Protein AF-A0A927NLC0-F1 (afdb_monomer_lite)

Sequence (283 aa):
MKNCPNCNGEVKDTAKFCKHCGTKIEQKQICSQCGATLDCDSDFCEECGTSLKQNANNFFDTGKKVNSSTLNDDPWANVDDDPWLAVDNQVKALEKSKENKYQSGMECDLNEQYRQAFDYFKQSAELGHAEAQFILATYYRDGKGCSMPDREKACEWFFKSAENGSLAGMVYAGEICQYTYKNPQKAKEWYQKASTQNYADGTVHLAQLVFNQNKEDYAYAVDMVQEACRTHNKIAKQGLISLCNDVVHYLNSKMQKTQGNLSKQQIMQEIKKYESLAKMYSY

Radius of gyration: 27.97 Å; chains: 1; bounding box: 73×44×76 Å

Structure (mmCIF, N/CA/C/O backbone):
data_AF-A0A927NLC0-F1
#
_entry.id   AF-A0A927NLC0-F1
#
loop_
_atom_site.group_PDB
_atom_site.id
_atom_site.type_symbol
_atom_site.label_atom_id
_atom_site.label_alt_id
_atom_site.label_comp_id
_atom_site.label_asym_id
_atom_site.label_entity_id
_atom_site.label_seq_id
_atom_site.pdbx_PDB_ins_code
_atom_site.Cartn_x
_atom_site.Cartn_y
_atom_site.Cartn_z
_atom_site.occupancy
_atom_site.B_iso_or_equiv
_atom_site.auth_seq_id
_atom_site.auth_comp_id
_atom_site.auth_asym_id
_atom_site.auth_atom_id
_atom_site.pdbx_PDB_model_num
ATOM 1 N N . MET A 1 1 ? 50.930 -28.916 -33.284 1.00 47.91 1 MET A N 1
ATOM 2 C CA . MET A 1 1 ? 50.689 -27.557 -33.812 1.00 47.91 1 MET A CA 1
ATOM 3 C C . MET A 1 1 ? 49.265 -27.523 -34.334 1.00 47.91 1 MET A C 1
ATOM 5 O O . MET A 1 1 ? 48.947 -28.324 -35.204 1.00 47.91 1 MET A O 1
ATOM 9 N N . LYS A 1 2 ? 48.382 -26.726 -33.720 1.00 55.94 2 LYS A N 1
ATOM 10 C CA . LYS A 1 2 ? 47.010 -26.541 -34.216 1.00 55.94 2 LYS A CA 1
ATOM 11 C C . LYS A 1 2 ? 47.057 -25.462 -35.303 1.00 55.94 2 LYS A C 1
ATOM 13 O O . LYS A 1 2 ? 47.549 -24.370 -35.034 1.00 55.94 2 LYS A O 1
ATOM 18 N N . ASN A 1 3 ? 46.585 -25.776 -36.505 1.00 55.81 3 ASN A N 1
ATOM 19 C CA . ASN A 1 3 ? 46.473 -24.807 -37.597 1.00 55.81 3 ASN A CA 1
ATOM 20 C C . ASN A 1 3 ? 45.088 -24.158 -37.554 1.00 55.81 3 ASN A C 1
ATOM 22 O O . ASN A 1 3 ? 44.100 -24.822 -37.240 1.00 55.81 3 ASN A O 1
ATOM 26 N N . CYS A 1 4 ? 45.011 -22.861 -37.855 1.00 50.19 4 CYS A N 1
ATOM 27 C CA . CYS A 1 4 ? 43.739 -22.145 -37.899 1.00 50.19 4 CYS A CA 1
ATOM 28 C C . CYS A 1 4 ? 42.835 -22.723 -39.007 1.00 50.19 4 CYS A C 1
ATOM 30 O O . CYS A 1 4 ? 43.246 -22.705 -40.164 1.00 50.19 4 CYS A O 1
ATOM 32 N N . PRO A 1 5 ? 41.595 -23.158 -38.724 1.00 51.91 5 PRO A N 1
ATOM 33 C CA . PRO A 1 5 ? 40.721 -23.757 -39.739 1.00 51.91 5 PRO A CA 1
ATOM 34 C C . PRO A 1 5 ? 40.299 -22.779 -40.850 1.00 51.91 5 PRO A C 1
ATOM 36 O O . PRO A 1 5 ? 39.885 -23.218 -41.917 1.00 51.91 5 PRO A O 1
ATOM 39 N N . ASN A 1 6 ? 40.437 -21.465 -40.629 1.00 52.94 6 ASN A N 1
ATOM 40 C CA . ASN A 1 6 ? 40.063 -20.430 -41.599 1.00 52.94 6 ASN A CA 1
ATOM 41 C C . ASN A 1 6 ? 41.192 -20.021 -42.561 1.00 52.94 6 ASN A C 1
ATOM 43 O O . ASN A 1 6 ? 40.912 -19.493 -43.632 1.00 52.94 6 ASN A O 1
ATOM 47 N N . CYS A 1 7 ? 42.463 -20.210 -42.196 1.00 58.09 7 CYS A N 1
ATOM 48 C CA . CYS A 1 7 ? 43.592 -19.762 -43.029 1.00 58.09 7 CYS A CA 1
ATOM 49 C C . CYS A 1 7 ? 44.821 -20.683 -42.996 1.00 58.09 7 CYS A C 1
ATOM 51 O O . CYS A 1 7 ? 45.834 -20.368 -43.611 1.00 58.09 7 CYS A O 1
ATOM 53 N N . ASN A 1 8 ? 44.753 -21.803 -42.270 1.00 61.91 8 ASN A N 1
ATOM 54 C CA . ASN A 1 8 ? 45.844 -22.745 -42.000 1.00 61.91 8 ASN A CA 1
ATOM 55 C C . ASN A 1 8 ? 47.117 -22.149 -41.364 1.00 61.91 8 ASN A C 1
ATOM 57 O O . ASN A 1 8 ? 48.124 -22.847 -41.264 1.00 61.91 8 ASN A O 1
ATOM 61 N N . GLY A 1 9 ? 47.078 -20.904 -40.880 1.00 59.78 9 GLY A N 1
ATOM 62 C CA . GLY A 1 9 ? 48.206 -20.254 -40.207 1.00 59.78 9 GLY A CA 1
ATOM 63 C C . GLY A 1 9 ? 48.488 -20.781 -38.794 1.00 59.78 9 GLY A C 1
ATOM 64 O O . GLY A 1 9 ? 47.598 -21.325 -38.130 1.00 59.78 9 GLY A O 1
ATOM 65 N N . GLU A 1 10 ? 49.720 -20.567 -38.316 1.00 55.16 10 GLU A N 1
ATOM 66 C CA . GLU A 1 10 ? 50.165 -20.956 -36.970 1.00 55.16 10 GLU A CA 1
ATOM 67 C C . GLU A 1 10 ? 49.437 -20.178 -35.860 1.00 55.16 10 GLU A C 1
ATOM 69 O O . GLU A 1 10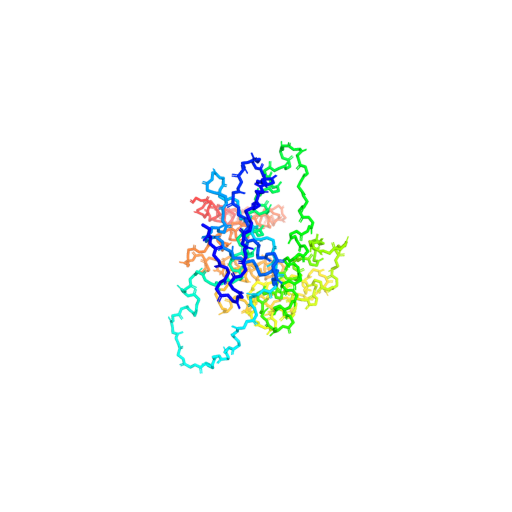 ? 49.288 -18.946 -35.904 1.00 55.16 10 GLU A O 1
ATOM 74 N N . VAL A 1 11 ? 49.026 -20.925 -34.835 1.00 58.88 11 VAL A N 1
ATOM 75 C CA . VAL A 1 11 ? 48.288 -20.449 -33.662 1.00 58.88 11 VAL A CA 1
ATOM 76 C C . VAL A 1 11 ? 49.210 -20.434 -32.438 1.00 58.88 11 VAL A C 1
ATOM 78 O O . VAL A 1 11 ? 49.891 -21.423 -32.170 1.00 58.88 11 VAL A O 1
ATOM 81 N N . LYS A 1 12 ? 49.230 -19.319 -31.692 1.00 56.91 12 LYS A N 1
ATOM 82 C CA . LYS A 1 12 ? 50.031 -19.157 -30.462 1.00 56.91 12 LYS A CA 1
ATOM 83 C C . LYS A 1 12 ? 49.147 -19.118 -29.217 1.00 56.91 12 LYS A C 1
ATOM 85 O O . LYS A 1 12 ? 48.102 -18.467 -29.234 1.00 56.91 12 LYS A O 1
ATOM 90 N N . ASP A 1 13 ? 49.607 -19.760 -28.144 1.00 58.84 13 ASP A N 1
ATOM 91 C CA . ASP A 1 13 ? 48.929 -19.773 -26.846 1.00 58.84 13 ASP A CA 1
ATOM 92 C C . ASP A 1 13 ? 49.261 -18.510 -26.037 1.00 58.84 13 ASP A C 1
ATOM 94 O O . ASP A 1 13 ? 50.420 -18.100 -25.936 1.00 58.84 13 ASP A O 1
ATOM 98 N N . THR A 1 14 ? 48.242 -17.897 -25.433 1.00 54.31 14 THR A N 1
ATOM 99 C CA . THR A 1 14 ? 48.406 -16.782 -24.490 1.00 54.31 14 THR A CA 1
ATOM 100 C C . THR A 1 14 ? 47.751 -17.116 -23.150 1.00 54.31 14 THR A C 1
ATOM 102 O O . THR A 1 14 ? 46.645 -17.653 -23.103 1.00 54.31 14 THR A O 1
ATOM 105 N N . ALA A 1 15 ? 48.444 -16.819 -22.048 1.00 56.06 15 ALA A N 1
ATOM 106 C CA . ALA A 1 15 ? 47.931 -17.020 -20.694 1.00 56.06 15 ALA A CA 1
ATOM 107 C C . ALA A 1 15 ? 47.319 -15.723 -20.147 1.00 56.06 15 ALA A C 1
ATOM 109 O O . ALA A 1 15 ? 47.872 -14.635 -20.333 1.00 56.06 15 ALA A O 1
ATOM 110 N N . LYS A 1 16 ? 46.199 -15.845 -19.436 1.00 57.88 16 LYS A N 1
ATOM 111 C CA . LYS A 1 16 ? 45.584 -14.774 -18.643 1.00 57.88 16 LYS A CA 1
ATOM 112 C C . LYS A 1 16 ? 45.490 -15.202 -17.181 1.00 57.88 16 LYS A C 1
ATOM 114 O O . LYS A 1 16 ? 45.689 -16.364 -16.854 1.00 57.88 16 LYS A O 1
ATOM 119 N N . PHE A 1 17 ? 45.185 -14.259 -16.298 1.00 54.84 17 PHE A N 1
ATOM 120 C CA . PHE A 1 17 ? 44.957 -14.524 -14.878 1.00 54.84 17 PHE A CA 1
ATOM 121 C C . PHE A 1 17 ? 43.555 -14.057 -14.480 1.00 54.84 17 PHE A C 1
ATOM 123 O O . PHE A 1 17 ? 43.080 -13.029 -14.974 1.00 54.84 17 PHE A O 1
ATOM 130 N N . CYS A 1 18 ? 42.891 -14.806 -13.597 1.00 48.44 18 CYS A N 1
ATOM 131 C CA . CYS A 1 18 ? 41.609 -14.422 -13.017 1.00 48.44 18 CYS A CA 1
ATOM 132 C C . CYS A 1 18 ? 41.783 -13.134 -12.206 1.00 48.44 18 CYS A C 1
ATOM 134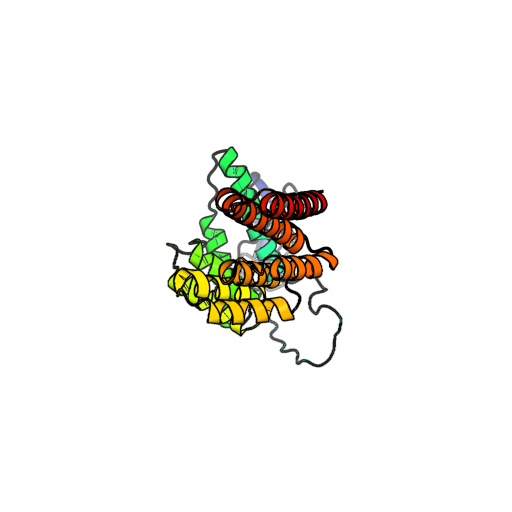 O O . CYS A 1 18 ? 42.580 -13.094 -11.272 1.00 48.44 18 CYS A O 1
ATOM 136 N N . LYS A 1 19 ? 41.016 -12.084 -12.519 1.00 53.34 19 LYS A N 1
ATOM 137 C CA . LYS A 1 19 ? 41.089 -10.806 -11.785 1.00 53.34 19 LYS A CA 1
ATOM 138 C C . LYS A 1 19 ? 40.557 -10.900 -10.349 1.00 53.34 19 LYS A C 1
ATOM 140 O O . LYS A 1 19 ? 40.832 -10.006 -9.559 1.00 53.34 19 LYS A O 1
ATOM 145 N N . HIS A 1 20 ? 39.788 -11.944 -10.033 1.00 42.47 20 HIS A N 1
ATOM 146 C CA . HIS A 1 20 ? 39.197 -12.143 -8.712 1.00 42.47 20 HIS A CA 1
ATOM 147 C C . HIS A 1 20 ? 40.096 -12.967 -7.777 1.00 42.47 20 HIS A C 1
ATOM 149 O O . HIS A 1 20 ? 40.361 -12.530 -6.663 1.00 42.47 20 HIS A O 1
ATOM 155 N N . CYS A 1 21 ? 40.604 -14.120 -8.227 1.00 46.81 21 CYS A N 1
ATOM 156 C CA . CYS A 1 21 ? 41.386 -15.042 -7.386 1.00 46.81 21 CYS A CA 1
ATOM 157 C C . CYS A 1 21 ? 42.858 -15.209 -7.805 1.00 46.81 21 CYS A C 1
ATOM 159 O O . CYS A 1 21 ? 43.617 -15.875 -7.111 1.00 46.81 21 CYS A O 1
ATOM 161 N N . GLY A 1 22 ? 43.289 -14.613 -8.922 1.00 47.41 22 GLY A N 1
ATOM 162 C CA . GLY A 1 22 ? 44.678 -14.674 -9.393 1.00 47.41 22 GLY A CA 1
ATOM 163 C C . GLY A 1 22 ? 45.078 -15.974 -10.098 1.00 47.41 22 GLY A C 1
ATOM 164 O O . GLY A 1 22 ? 46.211 -16.075 -10.564 1.00 47.41 22 GLY A O 1
ATOM 165 N N . THR A 1 23 ? 44.177 -16.950 -10.230 1.00 58.69 23 THR A N 1
ATOM 166 C CA . THR A 1 23 ? 44.446 -18.237 -10.891 1.00 58.69 23 THR A CA 1
ATOM 167 C C . THR A 1 23 ? 44.832 -18.049 -12.357 1.00 58.69 23 THR A C 1
ATOM 169 O O . THR A 1 23 ? 44.206 -17.264 -13.077 1.00 58.69 23 THR A O 1
ATOM 172 N N . LYS A 1 24 ? 45.863 -18.770 -12.818 1.00 56.09 24 LYS A N 1
ATOM 173 C CA . LYS A 1 24 ? 46.284 -18.787 -14.225 1.00 56.09 24 LYS A CA 1
ATOM 174 C C . LYS A 1 24 ? 45.210 -19.487 -15.062 1.00 56.09 24 LYS A C 1
ATOM 176 O O . LYS A 1 24 ? 44.944 -20.665 -14.871 1.00 56.09 24 LYS A O 1
ATOM 181 N N . ILE A 1 25 ? 44.622 -18.755 -15.999 1.00 57.88 25 ILE A N 1
ATOM 182 C CA . ILE A 1 25 ? 43.630 -19.242 -16.956 1.00 57.88 25 ILE A CA 1
ATOM 183 C C . ILE A 1 25 ? 44.314 -19.333 -18.322 1.00 57.88 25 ILE A C 1
ATOM 185 O O . ILE A 1 25 ? 44.767 -18.330 -18.884 1.00 57.88 25 ILE A O 1
ATOM 189 N N . GLU A 1 26 ? 44.417 -20.538 -18.871 1.00 55.72 26 GLU A N 1
ATOM 190 C CA . GLU A 1 26 ? 45.043 -20.763 -20.175 1.00 55.72 26 GLU A CA 1
ATOM 191 C C . GLU A 1 26 ? 44.028 -20.614 -21.299 1.00 55.72 26 GLU A C 1
ATOM 193 O O . GLU A 1 26 ? 43.465 -21.611 -21.723 1.00 55.72 26 GLU A O 1
ATOM 198 N N . GLN A 1 27 ? 43.772 -19.397 -21.787 1.00 58.19 27 GLN A N 1
ATOM 199 C CA . GLN A 1 27 ? 42.805 -19.209 -22.872 1.00 58.19 27 GLN A CA 1
ATOM 200 C C . GLN A 1 27 ? 43.072 -17.942 -23.696 1.00 58.19 27 GLN A C 1
ATOM 202 O O . GLN A 1 27 ? 42.622 -16.845 -23.351 1.00 58.19 27 GLN A O 1
ATOM 207 N N . LYS A 1 28 ? 43.796 -18.110 -24.809 1.00 55.16 28 LYS A N 1
ATOM 208 C CA . LYS A 1 28 ? 43.484 -17.512 -26.120 1.00 55.16 28 LYS A CA 1
ATOM 209 C C . LYS A 1 28 ? 44.476 -18.025 -27.156 1.00 55.16 28 LYS A C 1
ATOM 211 O O . LYS A 1 28 ? 45.665 -17.710 -27.090 1.00 55.16 28 LYS A O 1
ATOM 216 N N . GLN A 1 29 ? 43.960 -18.793 -28.108 1.00 56.16 29 GLN A N 1
ATOM 217 C CA . GLN A 1 29 ? 44.681 -19.242 -29.288 1.00 56.16 29 GLN A CA 1
ATOM 218 C C . GLN A 1 29 ? 44.448 -18.230 -30.413 1.00 56.16 29 GLN A C 1
ATOM 220 O O . GLN A 1 29 ? 43.357 -18.164 -30.977 1.00 56.16 29 GLN A O 1
ATOM 225 N N . ILE A 1 30 ? 45.452 -17.391 -30.692 1.00 54.56 30 ILE A N 1
ATOM 226 C CA . ILE A 1 30 ? 45.364 -16.342 -31.720 1.00 54.56 30 ILE A CA 1
ATOM 227 C C . ILE A 1 30 ? 46.139 -16.796 -32.951 1.00 54.56 30 ILE A C 1
ATOM 229 O O . ILE A 1 30 ? 47.330 -17.114 -32.867 1.00 54.56 30 ILE A O 1
ATOM 233 N N . CYS A 1 31 ? 45.472 -16.811 -34.106 1.00 46.28 31 CYS A N 1
ATOM 234 C CA . CYS A 1 31 ? 46.155 -17.019 -35.374 1.00 46.28 31 CYS A CA 1
ATOM 235 C C . CYS A 1 31 ? 46.963 -15.770 -35.740 1.00 46.28 31 CYS A C 1
ATOM 237 O O . CYS A 1 31 ? 46.407 -14.687 -35.920 1.00 46.28 31 CYS A O 1
ATOM 239 N N . SER A 1 32 ? 48.274 -15.930 -35.905 1.00 54.19 32 SER A N 1
ATOM 240 C CA . SER A 1 32 ? 49.179 -14.818 -36.232 1.00 54.19 32 SER A CA 1
ATOM 241 C C . SER A 1 32 ? 48.954 -14.214 -37.626 1.00 54.19 32 SER A C 1
ATOM 243 O O . SER A 1 32 ? 49.398 -13.101 -37.889 1.00 54.19 32 SER A O 1
ATOM 245 N N . GLN A 1 33 ? 48.255 -14.935 -38.506 1.00 48.00 33 GLN A N 1
ATOM 246 C CA . GLN A 1 33 ? 48.054 -14.561 -39.905 1.00 48.00 33 GLN A CA 1
ATOM 247 C C . GLN A 1 33 ? 46.737 -13.817 -40.161 1.00 48.00 33 GLN A C 1
ATOM 249 O O . GLN A 1 33 ? 46.712 -12.897 -40.971 1.00 48.00 33 GLN A O 1
ATOM 254 N N . CYS A 1 34 ? 45.646 -14.203 -39.492 1.00 46.47 34 CYS A N 1
ATOM 255 C CA . CYS A 1 34 ? 44.322 -13.598 -39.700 1.00 46.47 34 CYS A CA 1
ATOM 256 C C . CYS A 1 34 ? 43.731 -12.941 -38.445 1.00 46.47 34 CYS A C 1
ATOM 258 O O . CYS A 1 34 ? 42.666 -12.338 -38.522 1.00 46.47 34 CYS A O 1
ATOM 260 N N . GLY A 1 35 ? 44.387 -13.068 -37.287 1.00 50.59 35 GLY A N 1
ATOM 261 C CA . GLY A 1 35 ? 43.916 -12.502 -36.022 1.00 50.59 35 GLY A CA 1
ATOM 262 C C . GLY A 1 35 ? 42.718 -13.223 -35.397 1.00 50.59 35 GLY A C 1
ATOM 263 O O . GLY A 1 35 ? 42.236 -12.780 -34.357 1.00 50.59 35 GLY A O 1
ATOM 264 N N . ALA A 1 36 ? 42.241 -14.327 -35.986 1.00 42.44 36 ALA A N 1
ATOM 265 C CA . ALA A 1 36 ? 41.111 -15.083 -35.454 1.00 42.44 36 ALA A CA 1
ATOM 266 C C . ALA A 1 36 ? 41.443 -15.690 -34.080 1.00 42.44 36 ALA A C 1
ATOM 268 O O . ALA A 1 36 ? 42.469 -16.361 -33.917 1.00 42.44 36 ALA A O 1
ATOM 269 N N . THR A 1 37 ? 40.558 -15.456 -33.111 1.00 50.38 37 THR A N 1
ATOM 270 C CA . THR A 1 37 ? 40.559 -16.093 -31.791 1.00 50.38 37 THR A CA 1
ATOM 271 C C . THR A 1 37 ? 39.780 -17.400 -31.846 1.00 50.38 37 THR A C 1
ATOM 273 O O . THR A 1 37 ? 38.612 -17.405 -32.226 1.00 50.38 37 THR A O 1
ATOM 276 N N . LEU A 1 38 ? 40.428 -18.501 -31.468 1.00 48.62 38 LEU A N 1
ATOM 277 C CA . LEU A 1 38 ? 39.774 -19.783 -31.213 1.00 48.62 38 LEU A CA 1
ATOM 278 C C . LEU A 1 38 ? 39.467 -19.839 -29.711 1.00 48.62 38 LEU A C 1
ATOM 280 O O . LEU A 1 38 ? 40.390 -19.935 -28.894 1.00 48.62 38 LEU A O 1
ATOM 284 N N . ASP A 1 39 ? 38.193 -19.667 -29.363 1.00 46.34 39 ASP A N 1
ATOM 285 C CA . ASP A 1 39 ? 37.727 -19.671 -27.976 1.00 46.34 39 ASP A CA 1
ATOM 286 C C . ASP A 1 39 ? 37.755 -21.087 -27.392 1.00 46.34 39 ASP A C 1
ATOM 288 O O . ASP A 1 39 ? 37.782 -22.096 -28.095 1.00 46.34 39 ASP A O 1
ATOM 292 N N . CYS A 1 40 ? 37.838 -21.140 -26.074 1.00 43.75 40 CYS A N 1
ATOM 293 C CA . CYS A 1 40 ? 37.955 -22.347 -25.282 1.00 43.75 40 CYS A CA 1
ATOM 294 C C . CYS A 1 40 ? 36.778 -22.315 -24.309 1.00 43.75 40 CYS A C 1
ATOM 296 O O . CYS A 1 40 ? 36.508 -21.291 -23.689 1.00 43.75 40 CYS A O 1
ATOM 298 N N . ASP A 1 41 ? 36.030 -23.413 -24.275 1.00 44.91 41 ASP A N 1
ATOM 299 C CA . ASP A 1 41 ? 34.597 -23.465 -23.952 1.00 44.91 41 ASP A CA 1
ATOM 300 C C . ASP A 1 41 ? 34.231 -23.275 -22.465 1.00 44.91 41 ASP A C 1
ATOM 302 O O . ASP A 1 41 ? 33.274 -23.871 -21.979 1.00 44.91 41 ASP A O 1
ATOM 306 N N . SER A 1 42 ? 34.969 -22.462 -21.708 1.00 51.19 42 SER A N 1
ATOM 307 C CA . SER A 1 42 ? 34.677 -22.226 -20.292 1.00 51.19 42 SER A CA 1
ATOM 308 C C . SER A 1 42 ? 34.452 -20.745 -20.003 1.00 51.19 42 SER A C 1
ATOM 310 O O . SER A 1 42 ? 35.382 -19.942 -19.934 1.00 51.19 42 SER A O 1
ATOM 312 N N . ASP A 1 43 ? 33.179 -20.400 -19.803 1.00 54.62 43 ASP A N 1
ATOM 313 C CA . ASP A 1 43 ? 32.699 -19.049 -19.486 1.00 54.62 43 ASP A CA 1
ATOM 314 C C . ASP A 1 43 ? 32.962 -18.628 -18.031 1.00 54.62 43 ASP A C 1
ATOM 316 O O . ASP A 1 43 ? 32.662 -17.492 -17.642 1.00 54.62 43 ASP A O 1
ATOM 320 N N . PHE A 1 44 ? 33.554 -19.518 -17.231 1.00 50.25 44 PHE A N 1
ATOM 321 C CA . PHE A 1 44 ? 33.718 -19.375 -15.790 1.00 50.25 44 PHE A CA 1
ATOM 322 C C . PHE A 1 44 ? 35.117 -19.807 -15.340 1.00 50.25 44 PHE A C 1
ATOM 324 O O . PHE A 1 44 ? 35.718 -20.734 -15.871 1.00 50.25 44 PHE A O 1
ATOM 331 N N . CYS A 1 45 ? 35.648 -19.153 -14.309 1.00 45.41 45 CYS A N 1
ATOM 332 C CA . CYS A 1 45 ? 36.821 -19.656 -13.606 1.00 45.41 45 CYS A CA 1
ATOM 333 C C . CYS A 1 45 ? 36.427 -20.895 -12.790 1.00 45.41 45 CYS A C 1
ATOM 335 O O . CYS A 1 45 ? 35.678 -20.767 -11.828 1.00 45.41 45 CYS A O 1
ATOM 337 N N . GLU A 1 46 ? 36.945 -22.074 -13.133 1.00 46.28 46 GLU A N 1
ATOM 338 C CA . GLU A 1 46 ? 36.573 -23.345 -12.484 1.00 46.28 46 GLU A CA 1
ATOM 339 C C . GLU A 1 46 ? 36.877 -23.394 -10.974 1.00 46.28 46 GLU A C 1
ATOM 341 O O . GLU A 1 46 ? 36.203 -24.106 -10.237 1.00 46.28 46 GLU A O 1
ATOM 346 N N . GLU A 1 47 ? 37.835 -22.600 -10.484 1.00 44.03 47 GLU A N 1
ATOM 347 C CA . GLU A 1 47 ? 38.170 -22.545 -9.052 1.00 44.03 47 GLU A CA 1
ATOM 348 C C . GLU A 1 47 ? 37.241 -21.651 -8.218 1.00 44.03 47 GLU A C 1
ATOM 350 O O . GLU A 1 47 ? 37.043 -21.915 -7.035 1.00 44.03 47 GLU A O 1
ATOM 355 N N . CYS A 1 48 ? 36.684 -20.579 -8.791 1.00 41.12 48 CYS A N 1
ATOM 356 C CA . CYS A 1 48 ? 35.894 -19.597 -8.027 1.00 41.12 48 CYS A CA 1
ATOM 357 C C . CYS A 1 48 ? 34.527 -19.262 -8.637 1.00 41.12 48 CYS A C 1
ATOM 359 O O . CYS A 1 48 ? 33.828 -18.389 -8.131 1.00 41.12 48 CYS A O 1
ATOM 361 N N . GLY A 1 49 ? 34.155 -19.900 -9.746 1.00 46.22 49 GLY A N 1
ATOM 362 C CA . GLY A 1 49 ? 32.888 -19.694 -10.450 1.00 46.22 49 GLY A CA 1
ATOM 363 C C . GLY A 1 49 ? 32.709 -18.305 -11.072 1.00 46.22 49 GLY A C 1
ATOM 364 O O . GLY A 1 49 ? 31.613 -17.970 -11.508 1.00 46.22 49 GLY A O 1
ATOM 365 N N . THR A 1 50 ? 33.748 -17.461 -11.108 1.00 45.16 50 THR A N 1
ATOM 366 C CA . THR A 1 50 ? 33.626 -16.082 -11.613 1.00 45.16 50 THR A CA 1
ATOM 367 C C . THR A 1 50 ? 33.562 -16.066 -13.140 1.00 45.16 50 THR A C 1
ATOM 369 O O . THR A 1 50 ? 34.443 -16.627 -13.791 1.00 45.16 50 THR A O 1
ATOM 372 N N . SER A 1 51 ? 32.553 -15.398 -13.711 1.00 53.19 51 SER A N 1
ATOM 373 C CA . SER A 1 51 ? 32.395 -15.281 -15.167 1.00 53.19 51 SER A CA 1
ATOM 374 C C . SER A 1 51 ? 33.536 -14.483 -15.808 1.00 53.19 51 SER A C 1
ATOM 376 O O . SER A 1 51 ? 33.938 -13.427 -15.311 1.00 53.19 51 SER A O 1
ATOM 378 N N . LEU A 1 52 ? 34.063 -14.996 -16.923 1.00 51.38 52 LEU A N 1
ATOM 379 C CA . LEU A 1 52 ? 35.230 -14.445 -17.624 1.00 51.38 52 LEU A CA 1
ATOM 380 C C . LEU A 1 52 ? 34.866 -13.582 -18.846 1.00 51.38 52 LEU A C 1
ATOM 382 O O . LEU A 1 52 ? 35.737 -12.900 -19.398 1.00 51.38 52 LEU A O 1
ATOM 386 N N . LYS A 1 53 ? 33.591 -13.560 -19.259 1.00 50.59 53 LYS A N 1
ATOM 387 C CA . LYS A 1 53 ? 33.107 -12.772 -20.402 1.00 50.59 53 LYS A CA 1
ATOM 388 C C . LYS A 1 53 ? 32.785 -11.332 -19.985 1.00 50.59 53 LYS A C 1
ATOM 390 O O . LYS A 1 53 ? 31.676 -11.008 -19.582 1.00 50.59 53 LYS A O 1
ATOM 395 N N . GLN A 1 54 ? 33.750 -10.428 -20.154 1.00 45.53 54 GLN A N 1
ATOM 396 C CA . GLN A 1 54 ? 33.447 -9.007 -20.356 1.00 45.53 54 GLN A CA 1
ATOM 397 C C . GLN A 1 54 ? 33.120 -8.797 -21.838 1.00 45.53 54 GLN A C 1
ATOM 399 O O . GLN A 1 54 ? 34.043 -8.700 -22.640 1.00 45.53 54 GLN A O 1
ATOM 404 N N . ASN A 1 55 ? 31.831 -8.796 -22.191 1.00 35.44 55 ASN A N 1
ATOM 405 C CA . ASN A 1 55 ? 31.264 -8.075 -23.339 1.00 35.44 55 ASN A CA 1
ATOM 406 C C . ASN A 1 55 ? 29.730 -8.188 -23.307 1.00 35.44 55 ASN A C 1
ATOM 408 O O . ASN A 1 55 ? 29.149 -9.153 -23.800 1.00 35.44 55 ASN A O 1
ATOM 412 N N . ALA A 1 56 ? 29.079 -7.173 -22.739 1.00 33.09 56 ALA A N 1
ATOM 413 C CA . ALA A 1 56 ? 27.700 -6.847 -23.075 1.00 33.09 56 ALA A CA 1
ATOM 414 C C . ALA A 1 56 ? 27.680 -6.461 -24.560 1.00 33.09 56 ALA A C 1
ATOM 416 O O . ALA A 1 56 ? 28.372 -5.509 -24.901 1.00 33.09 56 ALA A O 1
ATOM 417 N N . ASN A 1 57 ? 27.013 -7.238 -25.428 1.00 32.53 57 ASN A N 1
ATOM 418 C CA . ASN A 1 57 ? 26.463 -6.766 -26.718 1.00 32.53 57 ASN A CA 1
ATOM 419 C C . ASN A 1 57 ? 25.741 -7.824 -27.582 1.00 32.53 57 ASN A C 1
ATOM 421 O O . ASN A 1 57 ? 25.156 -7.435 -28.583 1.00 32.53 57 ASN A O 1
ATOM 425 N N . ASN A 1 58 ? 25.677 -9.113 -27.225 1.00 31.19 58 ASN A N 1
ATOM 426 C CA . ASN A 1 58 ? 24.989 -10.117 -28.064 1.00 31.19 58 ASN A CA 1
ATOM 427 C C . ASN A 1 58 ? 23.811 -10.811 -27.354 1.00 31.19 58 ASN A C 1
ATOM 429 O O . ASN A 1 58 ? 23.807 -12.029 -27.226 1.00 31.19 58 ASN A O 1
ATOM 433 N N . PHE A 1 59 ? 22.809 -10.048 -26.903 1.00 30.27 59 PHE A N 1
ATOM 434 C CA . PHE A 1 59 ? 21.533 -10.594 -26.389 1.00 30.27 59 PHE A CA 1
ATOM 435 C C . PHE A 1 59 ? 20.310 -10.151 -27.222 1.00 30.27 59 PHE A C 1
ATOM 437 O O . PHE A 1 59 ? 19.167 -10.365 -26.833 1.00 30.27 59 PHE A O 1
ATOM 444 N N . PHE A 1 60 ? 20.545 -9.510 -28.372 1.00 35.38 60 PHE A N 1
ATOM 445 C CA . PHE A 1 60 ? 19.526 -8.826 -29.171 1.00 35.38 60 PHE A CA 1
ATOM 446 C C . PHE A 1 60 ? 19.269 -9.535 -30.501 1.00 35.38 60 PHE A C 1
ATOM 448 O O . PHE A 1 60 ? 19.620 -9.010 -31.552 1.00 35.38 60 PHE A O 1
ATOM 455 N N . ASP A 1 61 ? 18.652 -10.714 -30.472 1.00 29.30 61 ASP A N 1
ATOM 456 C CA . ASP A 1 61 ? 17.933 -11.198 -31.654 1.00 29.30 61 ASP A CA 1
ATOM 457 C C . ASP A 1 61 ? 16.905 -12.265 -31.263 1.00 29.30 61 ASP A C 1
ATOM 459 O O . ASP A 1 61 ? 17.238 -13.433 -31.101 1.00 29.30 61 ASP A O 1
ATOM 463 N N . THR A 1 62 ? 15.658 -11.857 -31.016 1.00 29.61 62 THR A N 1
ATOM 464 C CA . THR A 1 62 ? 14.433 -12.633 -31.316 1.00 29.61 62 THR A CA 1
ATOM 465 C C . THR A 1 62 ? 13.201 -11.851 -30.865 1.00 29.61 62 THR A C 1
ATOM 467 O O . THR A 1 62 ? 12.518 -12.156 -29.891 1.00 29.61 62 THR A O 1
ATOM 470 N N . GLY A 1 63 ? 12.857 -10.829 -31.646 1.00 35.44 63 GLY A N 1
ATOM 471 C CA . GLY A 1 63 ? 11.500 -10.303 -31.634 1.00 35.44 63 GLY A CA 1
ATOM 472 C C . GLY A 1 63 ? 10.524 -11.358 -32.160 1.00 35.44 63 GLY A C 1
ATOM 473 O O . GLY A 1 63 ? 10.466 -11.608 -33.363 1.00 35.44 63 GLY A O 1
ATOM 474 N N . LYS A 1 64 ? 9.703 -11.942 -31.283 1.00 28.70 64 LYS A N 1
ATOM 475 C CA . LYS A 1 64 ? 8.429 -12.554 -31.680 1.00 28.70 64 LYS A CA 1
ATOM 476 C C . LYS A 1 64 ? 7.300 -11.993 -30.826 1.00 28.70 64 LYS A C 1
ATOM 478 O O . LYS A 1 64 ? 7.190 -12.275 -29.641 1.00 28.70 64 LYS A O 1
ATOM 483 N N . LYS A 1 65 ? 6.438 -11.205 -31.475 1.00 34.53 65 LYS A N 1
ATOM 484 C CA . LYS A 1 65 ? 5.106 -10.858 -30.971 1.00 34.53 65 LYS A CA 1
ATOM 485 C C . LYS A 1 65 ? 4.313 -12.149 -30.772 1.00 34.53 65 LYS A C 1
ATOM 487 O O . LYS A 1 65 ? 4.177 -12.911 -31.730 1.00 34.53 65 LYS A O 1
ATOM 492 N N . VAL A 1 66 ? 3.745 -12.356 -29.588 1.00 27.02 66 VAL A N 1
ATOM 493 C CA . VAL A 1 66 ? 2.743 -13.406 -29.366 1.00 27.02 66 VAL A CA 1
ATOM 494 C C . VAL A 1 66 ? 1.419 -12.733 -29.018 1.00 27.02 66 VAL A C 1
ATOM 496 O O . VAL A 1 66 ? 1.341 -11.950 -28.075 1.00 27.02 66 VAL A O 1
ATOM 499 N N . ASN A 1 67 ? 0.403 -12.978 -29.850 1.00 23.95 67 ASN A N 1
ATOM 500 C CA . ASN A 1 67 ? -0.959 -12.482 -29.667 1.00 23.95 67 ASN A CA 1
ATOM 501 C C . ASN A 1 67 ? -1.726 -13.343 -28.655 1.00 23.95 67 ASN A C 1
ATOM 503 O O . ASN A 1 67 ? -1.571 -14.562 -28.605 1.00 23.95 67 ASN A O 1
ATOM 507 N N . SER A 1 68 ? -2.601 -12.670 -27.913 1.00 44.25 68 SER A N 1
ATOM 508 C CA . SER A 1 68 ? -3.539 -13.190 -26.923 1.00 44.25 68 SER A CA 1
ATOM 509 C C . SER A 1 68 ? -4.570 -14.162 -27.513 1.00 44.25 68 SER A C 1
ATOM 511 O O . SER A 1 68 ? -5.178 -13.876 -28.543 1.00 44.25 68 SER A O 1
ATOM 513 N N . SER A 1 69 ? -4.791 -15.304 -26.847 1.00 26.56 69 SER A N 1
ATOM 514 C CA . SER A 1 69 ? -6.105 -15.994 -26.749 1.00 26.56 69 SER A CA 1
ATOM 515 C C . SER A 1 69 ? -6.073 -17.367 -26.062 1.00 26.56 69 SER A C 1
ATOM 517 O O . SER A 1 69 ? -7.129 -17.954 -25.851 1.00 26.56 69 SER A O 1
ATOM 519 N N . THR A 1 70 ? -4.927 -17.868 -25.609 1.00 25.97 70 THR A N 1
ATOM 520 C CA . THR A 1 70 ? -4.878 -19.060 -24.749 1.00 25.97 70 THR A CA 1
ATOM 521 C C . THR A 1 70 ? -3.810 -18.867 -23.690 1.00 25.97 70 THR A C 1
ATOM 523 O O . THR A 1 70 ? -2.687 -18.552 -24.070 1.00 25.97 70 THR A O 1
ATOM 526 N N . LEU A 1 71 ? -4.165 -19.043 -22.412 1.00 29.73 71 LEU A N 1
ATOM 527 C CA . LEU A 1 71 ? -3.433 -19.807 -21.384 1.00 29.73 71 LEU A CA 1
ATOM 528 C C . LEU A 1 71 ? -3.839 -19.312 -19.983 1.00 29.73 71 LEU A C 1
ATOM 530 O O . LEU A 1 71 ? -3.506 -18.210 -19.565 1.00 29.73 71 LEU A O 1
ATOM 534 N N . ASN A 1 72 ? -4.558 -20.177 -19.264 1.00 31.09 72 ASN A N 1
ATOM 535 C CA . ASN A 1 72 ? -4.696 -20.160 -17.804 1.00 31.09 72 ASN A CA 1
ATOM 536 C C . ASN A 1 72 ? -3.445 -20.768 -17.131 1.00 31.09 72 ASN A C 1
ATOM 538 O O . ASN A 1 72 ? -3.537 -21.318 -16.041 1.00 31.09 72 ASN A O 1
ATOM 542 N N . ASP A 1 73 ? -2.290 -20.659 -17.781 1.00 31.67 73 ASP A N 1
ATOM 543 C CA . ASP A 1 73 ? -0.988 -21.064 -17.277 1.00 31.67 73 ASP A CA 1
ATOM 544 C C . ASP A 1 73 ? -0.072 -19.848 -17.434 1.00 31.67 73 ASP A C 1
ATOM 546 O O . ASP A 1 73 ? -0.071 -19.201 -18.484 1.00 31.67 73 ASP A O 1
ATOM 550 N N . ASP A 1 74 ? 0.640 -19.506 -16.363 1.00 34.38 74 ASP A N 1
ATOM 551 C CA . ASP A 1 74 ? 1.605 -18.410 -16.302 1.00 34.38 74 ASP A CA 1
ATOM 552 C C . ASP A 1 74 ? 2.522 -18.417 -17.550 1.00 34.38 74 ASP A C 1
ATOM 554 O O . ASP A 1 74 ? 3.252 -19.394 -17.756 1.00 34.38 74 ASP A O 1
ATOM 558 N N . PRO A 1 75 ? 2.505 -17.368 -18.401 1.00 32.47 75 PRO A N 1
ATOM 559 C CA . PRO A 1 75 ? 3.322 -17.298 -19.617 1.00 32.47 75 PRO A CA 1
ATOM 560 C C . PRO A 1 75 ? 4.839 -17.369 -19.368 1.00 32.47 75 PRO A C 1
ATOM 562 O O . PRO A 1 75 ? 5.602 -17.458 -20.330 1.00 32.47 75 PRO A O 1
ATOM 565 N N . TRP A 1 76 ? 5.273 -17.325 -18.104 1.00 38.78 76 TRP A N 1
ATOM 566 C CA . TRP A 1 76 ? 6.666 -17.190 -17.675 1.00 38.78 76 TRP A CA 1
ATOM 567 C C . TRP A 1 76 ? 7.224 -18.422 -16.941 1.00 38.78 76 TRP A C 1
ATOM 569 O O . TRP A 1 76 ? 8.282 -18.350 -16.323 1.00 38.78 76 TRP A O 1
ATOM 579 N N . ALA A 1 77 ? 6.564 -19.582 -17.022 1.00 30.25 77 ALA A N 1
ATOM 580 C CA . ALA A 1 77 ? 6.992 -20.802 -16.322 1.00 30.25 77 ALA A CA 1
ATOM 581 C C . ALA A 1 77 ? 8.316 -21.443 -16.821 1.00 30.25 77 ALA A C 1
ATOM 583 O O . ALA A 1 77 ? 8.753 -22.437 -16.243 1.00 30.25 77 ALA A O 1
ATOM 584 N N . ASN A 1 78 ? 8.978 -20.894 -17.850 1.00 32.59 78 ASN A N 1
ATOM 585 C CA . ASN A 1 78 ? 10.334 -21.296 -18.253 1.00 32.59 78 ASN A CA 1
ATOM 586 C C . ASN A 1 78 ? 11.354 -20.248 -17.779 1.00 32.59 78 ASN A C 1
ATOM 588 O O . ASN A 1 78 ? 11.500 -19.186 -18.374 1.00 32.59 78 ASN A O 1
ATOM 592 N N . VAL A 1 79 ? 12.041 -20.580 -16.688 1.00 35.06 79 VAL A N 1
ATOM 593 C CA . VAL A 1 79 ? 12.833 -19.687 -15.821 1.00 35.06 79 VAL A CA 1
ATOM 594 C C . VAL A 1 79 ? 14.297 -19.485 -16.238 1.00 35.06 79 VAL A C 1
ATOM 596 O O . VAL A 1 79 ? 14.999 -18.710 -15.592 1.00 35.06 79 VAL A O 1
ATOM 599 N N . ASP A 1 80 ? 14.770 -20.135 -17.303 1.00 31.23 80 ASP A N 1
ATOM 600 C CA . ASP A 1 80 ? 16.214 -20.209 -17.582 1.00 31.23 80 ASP A CA 1
ATOM 601 C C . ASP A 1 80 ? 16.751 -19.107 -18.521 1.00 31.23 80 ASP A C 1
ATOM 603 O O . ASP A 1 80 ? 17.955 -18.864 -18.527 1.00 31.23 80 ASP A O 1
ATOM 607 N N . ASP A 1 81 ? 15.880 -18.376 -19.232 1.00 40.47 81 ASP A N 1
ATOM 608 C CA . ASP A 1 81 ? 16.269 -17.352 -20.223 1.00 40.47 81 ASP A CA 1
ATOM 609 C C . ASP A 1 81 ? 15.561 -15.992 -20.033 1.00 40.47 81 ASP A C 1
ATOM 611 O O . ASP A 1 81 ? 15.512 -15.192 -20.967 1.00 40.47 81 ASP A O 1
ATOM 615 N N . ASP A 1 82 ? 14.998 -15.694 -18.852 1.00 43.84 82 ASP A N 1
ATOM 616 C CA . ASP A 1 82 ? 14.391 -14.380 -18.583 1.00 43.84 82 ASP A CA 1
ATOM 617 C C . ASP A 1 82 ? 15.446 -13.358 -18.098 1.00 43.84 82 ASP A C 1
ATOM 619 O O . ASP A 1 82 ? 15.861 -13.392 -16.930 1.00 43.84 82 ASP A O 1
ATOM 623 N N . PRO A 1 83 ? 15.882 -12.404 -18.949 1.00 43.16 83 PRO A N 1
ATOM 624 C CA . PRO A 1 83 ? 16.825 -11.368 -18.540 1.00 43.16 83 PRO A CA 1
ATOM 625 C C . PRO A 1 83 ? 16.285 -10.475 -17.409 1.00 43.16 83 PRO A C 1
ATOM 627 O O . PRO A 1 83 ? 17.085 -9.893 -16.672 1.00 43.16 83 PRO A O 1
ATOM 630 N N . TRP A 1 84 ? 14.962 -10.389 -17.210 1.00 47.06 84 TRP A N 1
ATOM 631 C CA . TRP A 1 84 ? 14.363 -9.667 -16.085 1.00 47.06 84 TRP A CA 1
ATOM 632 C C . TRP A 1 84 ? 14.637 -10.365 -14.750 1.00 47.06 84 TRP A C 1
ATOM 634 O O . TRP A 1 84 ? 15.051 -9.699 -13.802 1.00 47.06 84 TRP A O 1
ATOM 644 N N . LEU A 1 85 ? 14.508 -11.694 -14.688 1.00 50.03 85 LEU A N 1
ATOM 645 C CA . LEU A 1 85 ? 14.776 -12.473 -13.479 1.00 50.03 85 LEU A CA 1
ATOM 646 C C . LEU A 1 85 ? 16.257 -12.428 -13.085 1.00 50.03 85 LEU A C 1
ATOM 648 O O . LEU A 1 85 ? 16.580 -12.326 -11.903 1.00 50.03 85 LEU A O 1
ATOM 652 N N . ALA A 1 86 ? 17.169 -12.457 -14.059 1.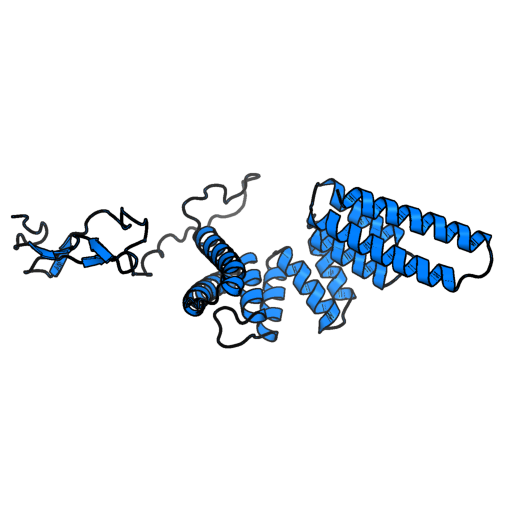00 48.12 86 ALA A N 1
ATOM 653 C CA . ALA A 1 86 ? 18.603 -12.349 -13.796 1.00 48.12 86 ALA A CA 1
ATOM 654 C C . ALA A 1 86 ? 18.977 -10.975 -13.210 1.00 48.12 86 ALA A C 1
ATOM 656 O O . ALA A 1 86 ? 19.669 -10.909 -12.190 1.00 48.12 86 ALA A O 1
ATOM 657 N N . VAL A 1 87 ? 18.478 -9.883 -13.803 1.00 47.38 87 VAL A N 1
ATOM 658 C CA . VAL A 1 87 ? 18.732 -8.515 -13.320 1.00 47.38 87 VAL A CA 1
ATOM 659 C C . VAL A 1 87 ? 18.037 -8.266 -11.984 1.00 47.38 87 VAL A C 1
ATOM 661 O O . VAL A 1 87 ? 18.656 -7.721 -11.077 1.00 47.38 87 VAL A O 1
ATOM 664 N N . ASP A 1 88 ? 16.790 -8.699 -11.811 1.00 53.09 88 ASP A N 1
ATOM 665 C CA . ASP A 1 88 ? 16.040 -8.554 -10.560 1.00 53.09 88 ASP A CA 1
ATOM 666 C C . ASP A 1 88 ? 16.675 -9.361 -9.418 1.00 53.09 88 ASP A C 1
ATOM 668 O O . ASP A 1 88 ? 16.879 -8.834 -8.323 1.00 53.09 88 ASP A O 1
ATOM 672 N N . ASN A 1 89 ? 17.108 -10.599 -9.674 1.00 54.47 89 ASN A N 1
ATOM 673 C CA . ASN A 1 89 ? 17.859 -11.388 -8.697 1.00 54.47 89 ASN A CA 1
ATOM 674 C C . ASN A 1 89 ? 19.199 -10.738 -8.354 1.00 54.47 89 ASN A C 1
ATOM 676 O O . ASN A 1 89 ? 19.600 -10.747 -7.189 1.00 54.47 89 ASN A O 1
ATOM 680 N N . GLN A 1 90 ? 19.878 -10.143 -9.335 1.00 54.72 90 GLN A N 1
ATOM 681 C CA . GLN A 1 90 ? 21.123 -9.425 -9.102 1.00 54.72 90 GLN A CA 1
ATOM 682 C C . GLN A 1 90 ? 20.878 -8.155 -8.280 1.00 54.72 90 GLN A C 1
ATOM 684 O O . GLN A 1 90 ? 21.564 -7.943 -7.288 1.00 54.72 90 GLN A O 1
ATOM 689 N N . VAL A 1 91 ? 19.853 -7.361 -8.591 1.00 56.31 91 VAL A N 1
ATOM 690 C CA . VAL A 1 91 ? 19.458 -6.169 -7.821 1.00 56.31 91 VAL A CA 1
ATOM 691 C C . VAL A 1 91 ? 19.061 -6.545 -6.392 1.00 56.31 91 VAL A C 1
ATOM 693 O O . VAL A 1 91 ? 19.574 -5.949 -5.446 1.00 56.31 91 VAL A O 1
ATOM 696 N N . LYS A 1 92 ? 18.244 -7.585 -6.200 1.00 62.69 92 LYS A N 1
ATOM 697 C CA . LYS A 1 92 ? 17.868 -8.102 -4.872 1.00 62.69 92 LYS A CA 1
ATOM 698 C C . LYS A 1 92 ? 19.075 -8.618 -4.091 1.00 62.69 92 LYS A C 1
ATOM 700 O O . LYS A 1 92 ? 19.212 -8.346 -2.896 1.00 62.69 92 LYS A O 1
ATOM 705 N N . ALA A 1 93 ? 19.984 -9.336 -4.750 1.00 60.09 93 ALA A N 1
ATOM 706 C CA . ALA A 1 93 ? 21.235 -9.779 -4.143 1.00 60.09 93 ALA A CA 1
ATOM 707 C C . ALA A 1 93 ? 22.122 -8.588 -3.751 1.00 60.09 93 ALA A C 1
ATOM 709 O O . ALA A 1 93 ? 22.756 -8.618 -2.695 1.00 60.09 93 ALA A O 1
ATOM 710 N N . LEU A 1 94 ? 22.132 -7.517 -4.547 1.00 57.25 94 LEU A N 1
ATOM 711 C CA . LEU A 1 94 ? 22.878 -6.294 -4.266 1.00 57.25 94 LEU A CA 1
ATOM 712 C C . LEU A 1 94 ? 22.287 -5.511 -3.097 1.00 57.25 94 LEU A C 1
ATOM 714 O O . LEU A 1 94 ? 23.048 -5.058 -2.241 1.00 57.25 94 LEU A O 1
ATOM 718 N N . GLU A 1 95 ? 20.964 -5.411 -3.001 1.00 61.09 95 GLU A N 1
ATOM 719 C CA . GLU A 1 95 ? 20.265 -4.813 -1.860 1.00 61.09 95 GLU A CA 1
ATOM 720 C C . GLU A 1 95 ? 20.559 -5.579 -0.565 1.00 61.09 95 GLU A C 1
ATOM 722 O O . GLU A 1 95 ? 20.981 -4.981 0.427 1.00 61.09 95 GLU A O 1
ATOM 727 N N . LYS A 1 96 ? 20.491 -6.913 -0.609 1.00 64.38 96 LYS A N 1
ATOM 728 C CA . LYS A 1 96 ? 20.889 -7.779 0.510 1.00 64.38 96 LYS A CA 1
ATOM 729 C C . LYS A 1 96 ? 22.379 -7.643 0.852 1.00 64.38 96 LYS A C 1
ATOM 731 O O . LYS A 1 96 ? 22.770 -7.674 2.018 1.00 64.38 96 LYS A O 1
ATOM 736 N N . SER A 1 97 ? 23.238 -7.455 -0.153 1.00 57.09 97 SER A N 1
ATOM 737 C CA . SER A 1 97 ? 24.671 -7.216 0.060 1.00 57.09 97 SER A CA 1
ATOM 738 C C . SER A 1 97 ? 24.949 -5.848 0.694 1.00 57.09 97 SER A C 1
ATOM 740 O O . SER A 1 97 ? 25.893 -5.726 1.473 1.00 57.09 97 SER A O 1
ATOM 742 N N . LYS A 1 98 ? 24.120 -4.834 0.412 1.00 56.53 98 LYS A N 1
ATOM 743 C CA . LYS A 1 98 ? 24.203 -3.489 0.995 1.00 56.53 98 LYS A CA 1
ATOM 744 C C . LYS A 1 98 ? 23.870 -3.514 2.487 1.00 56.53 98 LYS A C 1
ATOM 746 O O . LYS A 1 98 ? 24.607 -2.911 3.264 1.00 56.53 98 LYS A O 1
ATOM 751 N N . GLU A 1 99 ? 22.829 -4.247 2.888 1.00 57.12 99 GLU A N 1
ATOM 752 C CA . GLU A 1 99 ? 22.489 -4.462 4.306 1.00 57.12 99 GLU A CA 1
ATOM 753 C C . GLU A 1 99 ? 23.640 -5.127 5.075 1.00 57.12 99 GLU A C 1
ATOM 755 O O . GLU A 1 99 ? 24.001 -4.679 6.163 1.00 57.12 99 GLU A O 1
ATOM 760 N N . ASN A 1 100 ? 24.293 -6.124 4.470 1.00 53.69 100 ASN A N 1
ATOM 761 C CA . ASN A 1 100 ? 25.432 -6.815 5.080 1.00 53.69 100 ASN A CA 1
ATOM 762 C C . ASN A 1 100 ? 26.728 -5.977 5.095 1.00 53.69 100 ASN A C 1
ATOM 764 O O . ASN A 1 100 ? 27.524 -6.104 6.021 1.00 53.69 100 ASN A O 1
ATOM 768 N N . LYS A 1 101 ? 26.961 -5.108 4.102 1.00 52.31 101 LYS A N 1
ATOM 769 C CA . LYS A 1 101 ? 28.189 -4.289 3.998 1.00 52.31 101 LYS A CA 1
ATOM 770 C C . LYS A 1 101 ? 28.166 -3.017 4.836 1.00 52.31 101 LYS A C 1
ATOM 772 O O . LYS A 1 101 ? 29.226 -2.580 5.282 1.00 52.31 101 LYS A O 1
ATOM 777 N N . TYR A 1 102 ? 26.987 -2.462 5.127 1.00 47.09 102 TYR A N 1
ATOM 778 C CA . TYR A 1 102 ? 26.847 -1.370 6.103 1.00 47.09 102 TYR A CA 1
ATOM 779 C C . TYR A 1 102 ? 27.347 -1.786 7.501 1.00 47.09 102 TYR A C 1
ATOM 781 O O . TYR A 1 102 ? 27.762 -0.944 8.290 1.00 47.09 102 TYR A O 1
ATOM 789 N N . GLN A 1 103 ? 27.365 -3.094 7.783 1.00 48.25 103 GLN A N 1
ATOM 790 C CA . GLN A 1 103 ? 27.926 -3.682 9.001 1.00 48.25 103 GLN A CA 1
ATOM 791 C C . GLN A 1 103 ? 29.450 -3.922 8.928 1.00 48.25 103 GLN A C 1
ATOM 793 O O . GLN A 1 103 ? 30.077 -4.092 9.969 1.00 48.25 103 GLN A O 1
ATOM 798 N N . SER A 1 104 ? 30.062 -3.939 7.733 1.00 44.25 104 SER A N 1
ATOM 799 C CA . SER A 1 104 ? 31.455 -4.380 7.522 1.00 44.25 104 SER A CA 1
ATOM 800 C C . SER A 1 104 ? 32.397 -3.347 6.879 1.00 44.25 104 SER A C 1
ATOM 802 O O . SER A 1 104 ? 33.575 -3.644 6.701 1.00 44.25 104 SER A O 1
ATOM 804 N N . GLY A 1 105 ? 31.918 -2.151 6.512 1.00 48.22 105 GLY A N 1
ATOM 805 C CA . GLY A 1 105 ? 32.765 -1.003 6.146 1.00 48.22 105 GLY A CA 1
ATOM 806 C C . GLY A 1 105 ? 33.539 -1.086 4.817 1.00 48.22 105 GLY A C 1
ATOM 807 O O . GLY A 1 105 ? 34.506 -0.348 4.650 1.00 48.22 105 GLY A O 1
ATOM 808 N N . MET A 1 106 ? 33.151 -1.951 3.870 1.00 43.59 106 MET A N 1
ATOM 809 C CA . MET A 1 106 ? 33.777 -2.047 2.535 1.00 43.59 106 MET A CA 1
ATOM 810 C C . MET A 1 106 ? 32.924 -1.390 1.439 1.00 43.59 106 MET A C 1
ATOM 812 O O . MET A 1 106 ? 31.760 -1.755 1.263 1.00 43.59 106 MET A O 1
ATOM 816 N N . GLU A 1 107 ? 33.527 -0.509 0.634 1.00 41.88 107 GLU A N 1
ATOM 817 C CA . GLU A 1 107 ? 32.920 0.034 -0.589 1.00 41.88 107 GLU A CA 1
ATOM 818 C C . GLU A 1 107 ? 33.103 -0.926 -1.775 1.00 41.88 107 GLU A C 1
ATOM 820 O O . GLU A 1 107 ? 34.209 -1.315 -2.140 1.00 41.88 107 GLU A O 1
ATOM 825 N N . CYS A 1 108 ? 31.991 -1.310 -2.396 1.00 47.25 108 CYS A N 1
ATOM 826 C CA . CYS A 1 108 ? 31.945 -1.914 -3.726 1.00 47.25 108 CYS A CA 1
ATOM 827 C C . CYS A 1 108 ? 31.431 -0.872 -4.721 1.00 47.25 108 CYS A C 1
ATOM 829 O O . CYS A 1 108 ? 30.592 -0.056 -4.340 1.00 47.25 108 CYS A O 1
ATOM 831 N N . ASP A 1 109 ? 31.866 -0.935 -5.985 1.00 53.78 109 ASP A N 1
ATOM 832 C CA . ASP A 1 109 ? 31.430 -0.024 -7.058 1.00 53.78 109 ASP A CA 1
ATOM 833 C C . ASP A 1 109 ? 29.992 -0.340 -7.526 1.00 53.78 109 ASP A C 1
ATOM 835 O O . ASP A 1 109 ? 29.707 -0.753 -8.647 1.00 53.78 109 ASP A O 1
ATOM 839 N N . LEU A 1 110 ? 29.063 -0.212 -6.580 1.00 59.34 110 LEU A N 1
ATOM 840 C CA . LEU A 1 110 ? 27.636 -0.510 -6.668 1.00 59.34 110 LEU A CA 1
ATOM 841 C C . LEU A 1 110 ? 26.928 0.407 -7.678 1.00 59.34 110 LEU A C 1
ATOM 843 O O . LEU A 1 110 ? 25.834 0.115 -8.152 1.00 59.34 110 LEU A O 1
ATOM 847 N N . ASN A 1 111 ? 27.568 1.526 -8.006 1.00 66.94 111 ASN A N 1
ATOM 848 C CA . ASN A 1 111 ? 27.039 2.568 -8.865 1.00 66.94 111 ASN A CA 1
ATOM 849 C C . ASN A 1 111 ? 26.968 2.115 -10.333 1.00 66.94 111 ASN A C 1
ATOM 851 O O . ASN A 1 111 ? 26.011 2.441 -11.029 1.00 66.94 111 ASN A O 1
ATOM 855 N N . GLU A 1 112 ? 27.934 1.313 -10.787 1.00 68.44 112 GLU A N 1
ATOM 856 C CA . GLU A 1 112 ? 27.963 0.808 -12.164 1.00 68.44 112 GLU A CA 1
ATOM 857 C C . GLU A 1 112 ? 26.862 -0.228 -12.434 1.00 68.44 112 GLU A C 1
ATOM 859 O O . GLU A 1 112 ? 26.187 -0.181 -13.458 1.00 68.44 112 GLU A O 1
ATOM 864 N N . GLN A 1 113 ? 26.602 -1.121 -11.478 1.00 68.00 113 GLN A N 1
ATOM 865 C CA . GLN A 1 113 ? 25.554 -2.138 -11.623 1.00 68.00 113 GLN A CA 1
ATOM 866 C C . GLN A 1 113 ? 24.151 -1.524 -11.562 1.00 68.00 113 GLN A C 1
ATOM 868 O O . GLN A 1 113 ? 23.282 -1.899 -12.347 1.00 68.00 113 GLN A O 1
ATOM 873 N N . TYR A 1 114 ? 23.934 -0.524 -10.698 1.00 72.25 114 TYR A N 1
ATOM 874 C CA . TYR A 1 114 ? 22.678 0.226 -10.718 1.00 72.25 114 TYR A CA 1
ATOM 875 C C . TYR A 1 114 ? 22.491 1.025 -12.010 1.00 72.25 114 TYR A C 1
ATOM 877 O O . TYR A 1 114 ? 21.357 1.135 -12.463 1.00 72.25 114 TYR A O 1
ATOM 885 N N . ARG A 1 115 ? 23.560 1.565 -12.615 1.00 76.69 115 ARG A N 1
ATOM 886 C CA . ARG A 1 115 ? 23.486 2.236 -13.926 1.00 76.69 115 ARG A CA 1
ATOM 887 C C . ARG A 1 115 ? 23.035 1.278 -15.028 1.00 76.69 115 ARG A C 1
ATOM 889 O O . ARG A 1 115 ? 22.108 1.594 -15.764 1.00 76.69 115 ARG A O 1
ATOM 896 N N . GLN A 1 116 ? 23.623 0.087 -15.090 1.00 77.06 116 GLN A N 1
ATOM 897 C CA . GLN A 1 116 ? 23.248 -0.924 -16.084 1.00 77.06 116 GLN A CA 1
ATOM 898 C C . GLN A 1 116 ? 21.795 -1.390 -15.911 1.00 77.06 116 GLN A C 1
ATOM 900 O O . GLN A 1 116 ? 21.043 -1.447 -16.884 1.00 77.06 116 GLN A O 1
ATOM 905 N N . ALA A 1 117 ? 21.373 -1.658 -14.671 1.00 77.69 117 ALA A N 1
ATOM 906 C CA . ALA A 1 117 ? 19.984 -2.003 -14.375 1.00 77.69 117 ALA A CA 1
ATOM 907 C C . ALA A 1 117 ? 19.025 -0.854 -14.734 1.00 77.69 117 ALA A C 1
ATOM 909 O O . ALA A 1 117 ? 17.977 -1.090 -15.332 1.00 77.69 117 ALA A O 1
ATOM 910 N N . PHE A 1 118 ? 19.400 0.392 -14.428 1.00 82.62 118 PHE A N 1
ATOM 911 C CA . PHE A 1 118 ? 18.623 1.578 -14.782 1.00 82.62 118 PHE A CA 1
ATOM 912 C C . PHE A 1 118 ? 18.394 1.680 -16.294 1.00 82.62 118 PHE A C 1
ATOM 914 O O . PHE A 1 118 ? 17.253 1.844 -16.721 1.00 82.62 118 PHE A O 1
ATOM 921 N N . ASP A 1 119 ? 19.444 1.537 -17.106 1.00 81.62 119 ASP A N 1
ATOM 922 C CA . ASP A 1 119 ? 19.333 1.622 -18.566 1.00 81.62 119 ASP A CA 1
ATOM 923 C C . ASP A 1 119 ? 18.484 0.486 -19.157 1.00 81.62 119 ASP A C 1
ATOM 925 O O . ASP A 1 119 ? 17.730 0.708 -20.109 1.00 81.62 119 ASP A O 1
ATOM 929 N N . TYR A 1 120 ? 18.557 -0.716 -18.579 1.00 80.38 120 TYR A N 1
ATOM 930 C CA . TYR A 1 120 ? 17.716 -1.847 -18.972 1.00 80.38 120 TYR A CA 1
ATOM 931 C C . TYR A 1 120 ? 16.236 -1.603 -18.641 1.00 80.38 120 TYR A C 1
ATOM 933 O O . TYR A 1 120 ? 15.371 -1.699 -19.517 1.00 80.38 120 TYR A O 1
ATOM 941 N N . PHE A 1 121 ? 15.932 -1.227 -17.392 1.00 83.12 121 PHE A N 1
ATOM 942 C CA . PHE A 1 121 ? 14.560 -0.925 -16.982 1.00 83.12 121 PHE A CA 1
ATOM 943 C C . PHE A 1 121 ? 13.996 0.267 -17.741 1.00 83.12 121 PHE A C 1
ATOM 945 O O . PHE A 1 121 ? 12.813 0.260 -18.062 1.00 83.12 121 PHE A O 1
ATOM 952 N 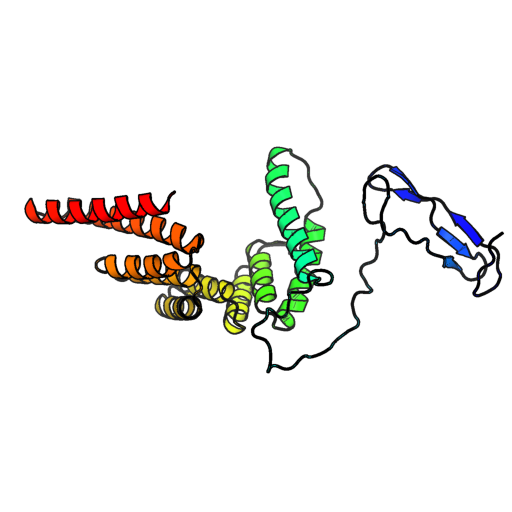N . LYS A 1 122 ? 14.826 1.253 -18.093 1.00 87.25 122 LYS A N 1
ATOM 953 C CA . LYS A 1 122 ? 14.419 2.374 -18.936 1.00 87.25 122 LYS A CA 1
ATOM 954 C C . LYS A 1 122 ? 13.954 1.916 -20.315 1.00 87.25 122 LYS A C 1
ATOM 956 O O . LYS A 1 122 ? 12.848 2.269 -20.711 1.00 87.25 122 LYS A O 1
ATOM 961 N N . GLN A 1 123 ? 14.739 1.091 -21.006 1.00 84.12 123 GLN A N 1
ATOM 962 C CA . GLN A 1 123 ? 14.357 0.557 -22.319 1.00 84.12 123 GLN A CA 1
ATOM 963 C C . GLN A 1 123 ? 13.063 -0.267 -22.243 1.00 84.12 123 GLN A C 1
ATOM 965 O O . GLN A 1 123 ? 12.148 -0.064 -23.036 1.00 84.12 123 GLN A O 1
ATOM 970 N N . SER A 1 124 ? 12.940 -1.154 -21.253 1.00 80.50 124 SER A N 1
ATOM 971 C CA . SER A 1 124 ? 11.727 -1.963 -21.063 1.00 80.50 124 SER A CA 1
ATOM 972 C C . SER A 1 124 ? 10.503 -1.110 -20.682 1.00 80.50 124 SER A C 1
ATOM 974 O O . SER A 1 124 ? 9.401 -1.311 -21.196 1.00 80.50 124 SER A O 1
ATOM 976 N N . ALA A 1 125 ? 10.689 -0.089 -19.845 1.00 85.00 125 ALA A N 1
ATOM 977 C CA . ALA A 1 125 ? 9.634 0.842 -19.466 1.00 85.00 125 ALA A CA 1
ATOM 978 C C . ALA A 1 125 ? 9.131 1.676 -20.655 1.00 85.00 125 ALA A C 1
ATOM 980 O O . ALA A 1 125 ? 7.925 1.917 -20.773 1.00 85.00 125 ALA A O 1
ATOM 981 N N . GLU A 1 126 ? 10.036 2.087 -21.550 1.00 88.44 126 GLU A N 1
ATOM 982 C CA . GLU A 1 126 ? 9.720 2.781 -22.805 1.00 88.44 126 GLU A CA 1
ATOM 983 C C . GLU A 1 126 ? 8.933 1.893 -23.784 1.00 88.44 126 GLU A C 1
ATOM 985 O O . GLU A 1 126 ? 8.108 2.408 -24.538 1.00 88.44 126 GLU A O 1
ATOM 990 N N . LEU A 1 127 ? 9.103 0.567 -23.718 1.00 83.44 127 LEU A N 1
ATOM 991 C CA . LEU A 1 127 ? 8.305 -0.408 -24.475 1.00 83.44 127 LEU A CA 1
ATOM 992 C C . LEU A 1 127 ? 6.915 -0.684 -23.873 1.00 83.44 127 LEU A C 1
ATOM 994 O O . LEU A 1 127 ? 6.126 -1.409 -24.475 1.00 83.44 127 LEU A O 1
ATOM 998 N N . GLY A 1 128 ? 6.587 -0.097 -22.718 1.00 82.19 128 GLY A N 1
ATOM 999 C CA . GLY A 1 128 ? 5.259 -0.210 -22.108 1.00 82.19 128 GLY A CA 1
ATOM 1000 C C . GLY A 1 128 ? 5.121 -1.294 -21.037 1.00 82.19 128 GLY A C 1
ATOM 1001 O O . GLY A 1 128 ? 4.017 -1.496 -20.538 1.00 82.19 128 GLY A O 1
ATOM 1002 N N . HIS A 1 129 ? 6.202 -1.982 -20.656 1.00 81.12 129 HIS A N 1
ATOM 1003 C CA . HIS A 1 129 ? 6.143 -3.019 -19.622 1.00 81.12 129 HIS A CA 1
ATOM 1004 C C . HIS A 1 129 ? 5.864 -2.404 -18.241 1.00 81.12 129 HIS A C 1
ATOM 1006 O O . HIS A 1 129 ? 6.686 -1.657 -17.704 1.00 81.12 129 HIS A O 1
ATOM 1012 N N . ALA A 1 130 ? 4.704 -2.714 -17.659 1.00 82.69 130 ALA A N 1
ATOM 1013 C CA . ALA A 1 130 ? 4.189 -2.043 -16.467 1.00 82.69 130 ALA A CA 1
ATOM 1014 C C . ALA A 1 130 ? 5.085 -2.236 -15.229 1.00 82.69 130 ALA A C 1
ATOM 1016 O O . ALA A 1 130 ? 5.320 -1.288 -14.474 1.00 82.69 130 ALA A O 1
ATOM 1017 N N . GLU A 1 131 ? 5.638 -3.433 -15.039 1.00 83.88 131 GLU A N 1
ATOM 1018 C CA . GLU A 1 131 ? 6.560 -3.773 -13.951 1.00 83.88 131 GLU A CA 1
ATOM 1019 C C . GLU A 1 131 ? 7.908 -3.064 -14.116 1.00 83.88 131 GLU A C 1
ATOM 1021 O O . GLU A 1 131 ? 8.462 -2.548 -13.146 1.00 83.88 131 GLU A O 1
ATOM 1026 N N . ALA A 1 132 ? 8.423 -2.958 -15.344 1.00 81.94 132 ALA A N 1
ATOM 1027 C CA . ALA A 1 132 ? 9.646 -2.204 -15.610 1.00 81.94 132 ALA A CA 1
ATOM 1028 C C . ALA A 1 132 ? 9.448 -0.703 -15.360 1.00 81.94 132 ALA A C 1
ATOM 1030 O O . ALA A 1 132 ? 10.324 -0.056 -14.790 1.00 81.94 132 ALA A O 1
ATOM 1031 N N . GLN A 1 133 ? 8.281 -0.152 -15.712 1.00 88.56 133 GLN A N 1
ATOM 1032 C CA . GLN A 1 133 ? 7.915 1.231 -15.388 1.00 88.56 133 GLN A CA 1
ATOM 1033 C C . GLN A 1 133 ? 7.847 1.461 -13.876 1.00 88.56 133 GLN A C 1
ATOM 1035 O O . GLN A 1 133 ? 8.342 2.479 -13.394 1.00 88.56 133 GLN A O 1
ATOM 1040 N N . PHE A 1 134 ? 7.288 0.507 -13.125 1.00 86.19 134 PHE A N 1
ATOM 1041 C CA . PHE A 1 134 ? 7.278 0.549 -11.664 1.00 86.19 134 PHE A CA 1
ATOM 1042 C C . PHE A 1 134 ? 8.704 0.577 -11.103 1.00 86.19 134 PHE A C 1
ATOM 1044 O O . PHE A 1 134 ? 9.048 1.456 -10.312 1.00 86.19 134 PHE A O 1
ATOM 1051 N N . ILE A 1 135 ? 9.560 -0.349 -11.541 1.00 86.06 135 ILE A N 1
ATOM 1052 C CA . ILE A 1 135 ? 10.942 -0.437 -11.063 1.00 86.06 135 ILE A CA 1
ATOM 1053 C C . ILE A 1 135 ? 11.712 0.836 -11.425 1.00 86.06 135 ILE A C 1
ATOM 1055 O O . ILE A 1 135 ? 12.345 1.436 -10.556 1.00 86.06 135 ILE A O 1
ATOM 1059 N N . LEU A 1 136 ? 11.594 1.326 -12.658 1.00 87.75 136 LEU A N 1
ATOM 1060 C CA . LEU A 1 136 ? 12.219 2.576 -13.082 1.00 87.75 136 LEU A CA 1
ATOM 1061 C C . LEU A 1 136 ? 11.761 3.770 -12.228 1.00 87.75 136 LEU A C 1
ATOM 1063 O O . LEU A 1 136 ? 12.585 4.600 -11.837 1.00 87.75 136 LEU A O 1
ATOM 1067 N N . ALA A 1 137 ? 10.474 3.838 -11.878 1.00 87.69 137 ALA A N 1
ATOM 1068 C CA . ALA A 1 137 ? 9.956 4.856 -10.969 1.00 87.69 137 ALA A CA 1
ATOM 1069 C C . ALA A 1 137 ? 10.642 4.799 -9.593 1.00 87.69 137 ALA A C 1
ATOM 1071 O O . ALA A 1 137 ? 11.037 5.837 -9.056 1.00 87.69 137 ALA A O 1
ATOM 1072 N N . THR A 1 138 ? 10.854 3.598 -9.036 1.00 83.94 138 THR A N 1
ATOM 1073 C CA . THR A 1 138 ? 11.592 3.437 -7.768 1.00 83.94 138 THR A CA 1
ATOM 1074 C C . THR A 1 138 ? 13.059 3.853 -7.886 1.00 83.94 138 THR A C 1
ATOM 1076 O O . THR A 1 138 ? 13.592 4.468 -6.964 1.00 83.94 138 THR A O 1
ATOM 1079 N N . TYR A 1 139 ? 13.698 3.603 -9.032 1.00 84.81 139 TYR A N 1
ATOM 1080 C CA . TYR A 1 139 ? 15.077 4.023 -9.279 1.00 84.81 139 TYR A CA 1
ATOM 1081 C C . TYR A 1 139 ? 15.198 5.547 -9.326 1.00 84.81 139 TYR A C 1
ATOM 1083 O O . TYR A 1 139 ? 16.062 6.106 -8.650 1.00 84.81 139 TYR A O 1
ATOM 1091 N N . TYR A 1 140 ? 14.288 6.228 -10.032 1.00 84.25 140 TYR A N 1
ATOM 1092 C CA . TYR A 1 140 ? 14.215 7.689 -10.010 1.00 84.25 140 TYR A CA 1
ATOM 1093 C C . TYR A 1 140 ? 13.936 8.231 -8.603 1.00 84.25 140 TYR A C 1
ATOM 1095 O O . TYR A 1 140 ? 14.588 9.184 -8.182 1.00 84.25 140 TYR A O 1
ATOM 1103 N N . ARG A 1 141 ? 13.030 7.609 -7.836 1.00 81.88 141 ARG A N 1
ATOM 1104 C CA . ARG A 1 141 ? 12.708 8.027 -6.459 1.00 81.88 141 ARG A CA 1
ATOM 1105 C C . ARG A 1 141 ? 13.917 7.940 -5.527 1.00 81.88 141 ARG A C 1
ATOM 1107 O O . ARG A 1 141 ? 14.108 8.831 -4.701 1.00 81.88 141 ARG A O 1
ATOM 1114 N N . ASP A 1 142 ? 14.699 6.871 -5.654 1.00 75.50 142 ASP A N 1
ATOM 1115 C CA . ASP A 1 142 ? 15.797 6.547 -4.740 1.00 75.50 142 ASP A CA 1
ATOM 1116 C C . ASP A 1 142 ? 17.157 7.071 -5.232 1.00 75.50 142 ASP A C 1
ATOM 1118 O O . ASP A 1 142 ? 18.145 7.007 -4.500 1.00 75.50 142 ASP A O 1
ATOM 1122 N N . GLY A 1 143 ? 17.231 7.587 -6.463 1.00 74.00 143 GLY A N 1
ATOM 1123 C CA . GLY A 1 143 ? 18.489 7.999 -7.083 1.00 74.00 143 GLY A CA 1
ATOM 1124 C C . GLY A 1 143 ? 19.392 6.824 -7.476 1.00 74.00 143 GLY A C 1
ATOM 1125 O O . GLY A 1 143 ? 20.606 6.987 -7.560 1.00 74.00 143 GLY A O 1
ATOM 1126 N N . LYS A 1 144 ? 18.839 5.616 -7.655 1.00 73.81 144 LYS A N 1
ATOM 1127 C CA . LYS A 1 144 ? 19.620 4.420 -8.012 1.00 73.81 144 LYS A CA 1
ATOM 1128 C C . LYS A 1 144 ? 19.963 4.467 -9.499 1.00 73.81 144 LYS A C 1
ATOM 1130 O O . LYS A 1 144 ? 19.074 4.594 -10.332 1.00 73.81 144 LYS A O 1
ATOM 1135 N N . GLY A 1 145 ? 21.248 4.367 -9.836 1.00 69.25 145 GLY A N 1
ATOM 1136 C CA . GLY A 1 145 ? 21.707 4.337 -11.232 1.00 69.25 145 GLY A CA 1
ATOM 1137 C C . GLY A 1 145 ? 21.621 5.684 -11.958 1.00 69.25 145 GLY A C 1
ATOM 1138 O O . GLY A 1 145 ? 22.065 5.789 -13.096 1.00 69.25 145 GLY A O 1
ATOM 1139 N N . CYS A 1 146 ? 21.131 6.732 -11.294 1.00 64.44 146 CYS A N 1
ATOM 1140 C CA . CYS A 1 146 ? 21.161 8.111 -11.765 1.00 64.44 146 CYS A CA 1
ATOM 1141 C C . CYS A 1 146 ? 21.975 8.991 -10.805 1.00 64.44 146 CYS A C 1
ATOM 1143 O O . CYS A 1 146 ? 22.274 8.609 -9.678 1.00 64.44 146 CYS A O 1
ATOM 1145 N N . SER A 1 147 ? 22.393 10.171 -11.265 1.00 65.31 147 SER A N 1
ATOM 1146 C CA . SER A 1 147 ? 23.276 11.055 -10.492 1.00 65.31 147 SER A CA 1
ATOM 1147 C C . SER A 1 147 ? 22.618 11.630 -9.232 1.00 65.31 147 SER A C 1
ATOM 1149 O O . SER A 1 147 ? 23.330 11.890 -8.268 1.00 65.31 147 SER A O 1
ATOM 1151 N N . MET A 1 148 ? 21.291 11.812 -9.228 1.00 73.56 148 MET A N 1
ATOM 1152 C CA . MET A 1 148 ? 20.488 12.285 -8.091 1.00 73.56 148 MET A CA 1
ATOM 1153 C C . MET A 1 148 ? 19.051 11.730 -8.168 1.00 73.56 148 MET A C 1
ATOM 1155 O O . MET A 1 148 ? 18.579 11.460 -9.276 1.00 73.56 148 MET A O 1
ATOM 1159 N N . PRO A 1 149 ? 18.331 11.602 -7.035 1.00 75.00 149 PRO A N 1
ATOM 1160 C CA . PRO A 1 149 ? 16.896 11.318 -7.030 1.00 75.00 149 PRO A CA 1
ATOM 1161 C C . PRO A 1 149 ? 16.076 12.361 -7.805 1.00 75.00 149 PRO A C 1
ATOM 1163 O O . PRO A 1 149 ? 16.300 13.563 -7.663 1.00 75.00 149 PRO A O 1
ATOM 1166 N N . ASP A 1 150 ? 15.080 11.903 -8.561 1.00 82.00 150 ASP A N 1
ATOM 1167 C CA . ASP A 1 150 ? 14.148 12.716 -9.348 1.00 82.00 150 ASP A CA 1
ATOM 1168 C C . ASP A 1 150 ? 12.704 12.295 -9.031 1.00 82.00 150 ASP A C 1
ATOM 1170 O O . ASP A 1 150 ? 12.174 11.307 -9.543 1.00 82.00 150 ASP A O 1
ATOM 1174 N N . ARG A 1 151 ? 12.065 13.038 -8.123 1.00 79.31 151 ARG A N 1
ATOM 1175 C CA . ARG A 1 151 ? 10.715 12.713 -7.641 1.00 79.31 151 ARG A CA 1
ATOM 1176 C C . ARG A 1 151 ? 9.633 12.963 -8.685 1.00 79.31 151 ARG A C 1
ATOM 1178 O O . ARG A 1 151 ? 8.621 12.267 -8.657 1.00 79.31 151 ARG A O 1
ATOM 1185 N N . GLU A 1 152 ? 9.825 13.936 -9.571 1.00 84.69 152 GLU A N 1
ATOM 1186 C CA . GLU A 1 152 ? 8.849 14.253 -10.617 1.00 84.69 152 GLU A CA 1
ATOM 1187 C C . GLU A 1 152 ? 8.807 13.120 -11.639 1.00 84.69 152 GLU A C 1
ATOM 1189 O O . GLU A 1 152 ? 7.740 12.542 -11.858 1.00 84.69 152 GLU A O 1
ATOM 1194 N N . LYS A 1 153 ? 9.974 12.686 -12.137 1.00 87.06 153 LYS A N 1
ATOM 1195 C CA . LYS A 1 153 ? 10.048 11.513 -13.020 1.00 87.06 153 LYS A CA 1
ATOM 1196 C C . LYS A 1 153 ? 9.544 10.243 -12.351 1.00 87.06 153 LYS A C 1
ATOM 1198 O O . LYS A 1 153 ? 8.859 9.452 -12.994 1.00 87.06 153 LYS A O 1
ATOM 1203 N N . ALA A 1 154 ? 9.846 10.036 -11.068 1.00 84.69 154 ALA A N 1
ATOM 1204 C CA . ALA A 1 154 ? 9.304 8.896 -10.336 1.00 84.69 154 ALA A CA 1
ATOM 1205 C C . ALA A 1 154 ? 7.768 8.897 -10.356 1.00 84.69 154 ALA A C 1
ATOM 1207 O O . ALA A 1 154 ? 7.161 7.876 -10.667 1.00 84.69 154 ALA A O 1
ATOM 1208 N N . CYS A 1 155 ? 7.134 10.045 -10.087 1.00 84.88 155 CYS A N 1
ATOM 1209 C CA . CYS A 1 155 ? 5.675 10.158 -10.127 1.00 84.88 155 CYS A CA 1
ATOM 1210 C C . CYS A 1 155 ? 5.118 9.841 -11.519 1.00 84.88 155 CYS A C 1
ATOM 1212 O O . CYS A 1 155 ? 4.180 9.054 -11.628 1.00 84.88 155 CYS A O 1
ATOM 1214 N N . GLU A 1 156 ? 5.708 10.403 -12.577 1.00 91.56 156 GLU A N 1
ATOM 1215 C CA . GLU A 1 156 ? 5.294 10.129 -13.959 1.00 91.56 156 GLU A CA 1
ATOM 1216 C C . GLU A 1 156 ? 5.338 8.632 -14.289 1.00 91.56 156 GLU A C 1
ATOM 1218 O O . GLU A 1 156 ? 4.385 8.086 -14.848 1.00 91.56 156 GLU A O 1
ATOM 1223 N N . TRP A 1 157 ? 6.423 7.950 -13.917 1.00 92.06 157 TRP A N 1
ATOM 1224 C CA . TRP A 1 157 ? 6.576 6.522 -14.184 1.00 92.06 157 TRP A CA 1
ATOM 1225 C C . TRP A 1 157 ? 5.669 5.645 -13.317 1.00 92.06 157 TRP A C 1
ATOM 1227 O O . TRP A 1 157 ? 5.154 4.650 -13.827 1.00 92.06 157 TRP A O 1
ATOM 1237 N N . PHE A 1 158 ? 5.386 6.022 -12.064 1.00 89.44 158 PHE A N 1
ATOM 1238 C CA . PHE A 1 158 ? 4.382 5.325 -11.252 1.00 89.44 158 PHE A CA 1
ATOM 1239 C C . PHE A 1 158 ? 2.983 5.413 -11.874 1.00 89.44 158 PHE A C 1
ATOM 1241 O O . PHE A 1 158 ? 2.288 4.399 -11.930 1.00 89.44 158 PHE A O 1
ATOM 1248 N N . PHE A 1 159 ? 2.578 6.577 -12.398 1.00 94.19 159 PHE A N 1
ATOM 1249 C CA . PHE A 1 159 ? 1.293 6.700 -13.098 1.00 94.19 159 PHE A CA 1
ATOM 1250 C C . PHE A 1 159 ? 1.256 5.887 -14.391 1.00 94.19 159 PHE A C 1
ATOM 1252 O O . PHE A 1 159 ? 0.303 5.140 -14.589 1.00 94.19 159 PHE A O 1
ATOM 1259 N N . LYS A 1 160 ? 2.305 5.948 -15.223 1.00 95.06 160 LYS A N 1
ATOM 1260 C CA . LYS A 1 160 ? 2.395 5.112 -16.435 1.00 95.06 160 LYS A CA 1
ATOM 1261 C C . LYS A 1 160 ? 2.295 3.623 -16.108 1.00 95.06 160 LYS A C 1
ATOM 1263 O O . LYS A 1 160 ? 1.559 2.894 -16.763 1.00 95.06 160 LYS A O 1
ATOM 1268 N N . SER A 1 161 ? 2.991 3.190 -15.058 1.00 91.50 161 SER A N 1
ATOM 1269 C CA . SER A 1 161 ? 2.947 1.813 -14.570 1.00 91.50 161 SER A CA 1
ATOM 1270 C C . SER A 1 161 ? 1.535 1.400 -14.140 1.00 91.50 161 SER A C 1
ATOM 1272 O O . SER A 1 161 ? 1.057 0.333 -14.527 1.00 91.50 161 SER A O 1
ATOM 1274 N N . ALA A 1 162 ? 0.837 2.263 -13.396 1.00 91.19 162 ALA A N 1
ATOM 1275 C CA . ALA A 1 162 ? -0.550 2.042 -12.993 1.00 91.19 162 ALA A CA 1
ATOM 1276 C C . ALA A 1 162 ? -1.505 1.960 -14.195 1.00 91.19 162 ALA A C 1
ATOM 1278 O O . ALA A 1 162 ? -2.393 1.108 -14.229 1.00 91.19 162 ALA A O 1
ATOM 1279 N N . GLU A 1 163 ? -1.327 2.841 -15.181 1.00 95.31 163 GLU A N 1
ATOM 1280 C CA . GLU A 1 163 ? -2.121 2.884 -16.413 1.00 95.31 163 GLU A CA 1
ATOM 1281 C C . GLU A 1 163 ? -1.909 1.642 -17.285 1.00 95.31 163 GLU A C 1
ATOM 1283 O O . GLU A 1 163 ? -2.870 1.145 -17.869 1.00 95.31 163 GLU A O 1
ATOM 1288 N N . ASN A 1 164 ? -0.691 1.093 -17.303 1.00 88.56 164 ASN A N 1
ATOM 1289 C CA . ASN A 1 164 ? -0.355 -0.138 -18.024 1.00 88.56 164 ASN A CA 1
ATOM 1290 C C . ASN A 1 164 ? -0.643 -1.425 -17.230 1.00 88.56 164 ASN A C 1
ATOM 1292 O O . ASN A 1 164 ? -0.317 -2.513 -17.694 1.00 88.56 164 ASN A O 1
ATOM 1296 N N . GLY A 1 165 ? -1.290 -1.326 -16.064 1.00 86.31 165 GLY A N 1
ATOM 1297 C CA . GLY A 1 165 ? -1.849 -2.482 -15.358 1.00 86.31 165 GLY A CA 1
ATOM 1298 C C . GLY A 1 165 ? -1.042 -2.997 -14.166 1.00 86.31 165 GLY A C 1
ATOM 1299 O O . GLY A 1 165 ? -1.463 -3.972 -13.548 1.00 86.31 165 GLY A O 1
ATOM 1300 N N . SER A 1 166 ? 0.060 -2.348 -13.775 1.00 89.56 166 SER A N 1
ATOM 1301 C CA . SER A 1 166 ? 0.806 -2.773 -12.585 1.00 89.56 166 SER A CA 1
ATOM 1302 C C . SER A 1 166 ? -0.005 -2.529 -11.312 1.00 89.56 166 SER A C 1
ATOM 1304 O O . SER A 1 166 ? -0.320 -1.387 -10.973 1.00 89.56 166 SER A O 1
ATOM 1306 N N . LEU A 1 167 ? -0.276 -3.591 -10.550 1.00 89.31 167 LEU A N 1
ATOM 1307 C CA . LEU A 1 167 ? -0.971 -3.506 -9.259 1.00 89.31 167 LEU A CA 1
ATOM 1308 C C . LEU A 1 167 ? -0.182 -2.680 -8.231 1.00 89.31 167 LEU A C 1
ATOM 1310 O O . LEU A 1 167 ? -0.763 -1.869 -7.509 1.00 89.31 167 LEU A O 1
ATOM 1314 N N . ALA A 1 168 ? 1.145 -2.838 -8.203 1.00 85.75 168 ALA A N 1
ATOM 1315 C CA . ALA A 1 168 ? 2.028 -2.023 -7.372 1.00 85.75 168 ALA A CA 1
ATOM 1316 C C . ALA A 1 168 ? 2.029 -0.560 -7.842 1.00 85.75 168 ALA A C 1
ATOM 1318 O O . ALA A 1 168 ? 1.876 0.347 -7.024 1.00 85.75 168 ALA A O 1
ATOM 1319 N N . GLY A 1 169 ? 2.101 -0.325 -9.159 1.00 86.38 169 GLY A N 1
ATOM 1320 C CA . GLY A 1 169 ? 1.950 1.007 -9.746 1.00 86.38 169 GLY A CA 1
ATOM 1321 C C . GLY A 1 169 ? 0.645 1.690 -9.324 1.00 86.38 169 GLY A C 1
ATOM 1322 O O . GLY A 1 169 ? 0.672 2.848 -8.916 1.00 86.38 169 GLY A O 1
ATOM 1323 N N . MET A 1 170 ? -0.485 0.971 -9.333 1.00 95.56 170 MET A N 1
ATOM 1324 C CA . MET A 1 170 ? -1.784 1.496 -8.884 1.00 95.56 170 MET A CA 1
ATOM 1325 C C . MET A 1 170 ? -1.768 1.924 -7.412 1.00 95.56 170 MET A C 1
ATOM 1327 O O . MET A 1 170 ? -2.280 2.997 -7.096 1.00 95.56 170 MET A O 1
ATOM 1331 N N . VAL A 1 171 ? -1.165 1.141 -6.511 1.00 91.44 171 VAL A N 1
ATOM 1332 C CA . VAL A 1 171 ? -1.038 1.536 -5.096 1.00 91.44 171 VAL A CA 1
ATOM 1333 C C . VAL A 1 171 ? -0.210 2.814 -4.966 1.00 91.44 171 VAL A C 1
ATOM 1335 O O . VAL A 1 171 ? -0.681 3.783 -4.375 1.00 91.44 171 VAL A O 1
ATOM 1338 N N . TYR A 1 172 ? 0.958 2.882 -5.604 1.00 92.69 172 TYR A N 1
ATOM 1339 C CA . TYR A 1 172 ? 1.808 4.077 -5.550 1.00 92.69 172 TYR A CA 1
ATOM 1340 C C . TYR A 1 172 ? 1.158 5.310 -6.193 1.00 92.69 172 TYR A C 1
ATOM 1342 O O . TYR A 1 172 ? 1.265 6.417 -5.664 1.00 92.69 172 TYR A O 1
ATOM 1350 N N . ALA A 1 173 ? 0.427 5.146 -7.296 1.00 89.81 173 ALA A N 1
ATOM 1351 C CA . ALA A 1 173 ? -0.376 6.215 -7.888 1.00 89.81 173 ALA A CA 1
ATOM 1352 C C . ALA A 1 173 ? -1.444 6.727 -6.904 1.00 89.81 173 ALA A C 1
ATOM 1354 O O . ALA A 1 173 ? -1.676 7.938 -6.803 1.00 89.81 173 ALA A O 1
ATOM 1355 N N . GLY A 1 174 ? -2.060 5.817 -6.143 1.00 91.62 174 GLY A N 1
ATOM 1356 C CA . GLY A 1 174 ? -2.969 6.145 -5.052 1.00 91.62 174 GLY A CA 1
ATOM 1357 C C . GLY A 1 174 ? -2.294 6.955 -3.942 1.00 91.62 174 GLY A C 1
ATOM 1358 O O . GLY A 1 174 ? -2.802 8.019 -3.575 1.00 91.62 174 GLY A O 1
ATOM 1359 N N . GLU A 1 175 ? -1.117 6.532 -3.477 1.00 90.56 175 GLU A N 1
ATOM 1360 C CA . GLU A 1 175 ? -0.346 7.245 -2.450 1.00 90.56 175 GLU A CA 1
ATOM 1361 C C . GLU A 1 175 ? 0.060 8.650 -2.910 1.00 90.56 175 GLU A C 1
ATOM 1363 O O . GLU A 1 175 ? -0.100 9.626 -2.171 1.00 90.56 175 GLU A O 1
ATOM 1368 N N . ILE A 1 176 ? 0.527 8.786 -4.155 1.00 88.06 176 ILE A N 1
ATOM 1369 C CA . ILE A 1 176 ? 0.887 10.082 -4.742 1.00 88.06 176 ILE A CA 1
ATOM 1370 C C . ILE A 1 176 ? -0.341 10.995 -4.791 1.00 88.06 176 ILE A C 1
ATOM 1372 O O . ILE A 1 176 ? -0.265 12.164 -4.395 1.00 88.06 176 ILE A O 1
ATOM 1376 N N . CYS A 1 177 ? -1.495 10.475 -5.220 1.00 87.25 177 CYS A N 1
ATOM 1377 C CA . CYS A 1 177 ? -2.740 11.238 -5.196 1.00 87.25 177 CYS A CA 1
ATOM 1378 C C . CYS A 1 177 ? -3.092 11.684 -3.776 1.00 87.25 177 CYS A C 1
ATOM 1380 O O . CYS A 1 177 ? -3.443 12.846 -3.576 1.00 87.25 177 CYS A O 1
ATOM 1382 N N . GLN A 1 178 ? -2.974 10.794 -2.792 1.00 88.31 178 GLN A N 1
ATOM 1383 C CA . GLN A 1 178 ? -3.365 11.052 -1.411 1.00 88.31 178 GLN A CA 1
ATOM 1384 C C . GLN A 1 178 ? -2.464 12.076 -0.718 1.00 88.31 178 GLN A C 1
ATOM 1386 O O . GLN A 1 178 ? -2.972 13.012 -0.102 1.00 88.31 178 GLN A O 1
ATOM 1391 N N . TYR A 1 179 ? -1.147 11.903 -0.794 1.00 85.00 179 TYR A N 1
ATOM 1392 C CA . TYR A 1 179 ? -0.201 12.660 0.027 1.00 85.00 179 TYR A CA 1
ATOM 1393 C C . TYR A 1 179 ? 0.404 13.852 -0.714 1.00 85.00 179 TYR A C 1
ATOM 1395 O O . TYR A 1 179 ? 0.503 14.938 -0.140 1.00 85.00 179 TYR A O 1
ATOM 1403 N N . THR A 1 180 ? 0.759 13.683 -1.991 1.00 84.75 180 THR A N 1
ATOM 1404 C CA . THR A 1 180 ? 1.385 14.745 -2.794 1.00 84.75 180 THR A CA 1
ATOM 1405 C C . THR A 1 180 ? 0.332 15.699 -3.340 1.00 84.75 180 THR A C 1
ATOM 1407 O O . THR A 1 180 ? 0.386 16.901 -3.085 1.00 84.75 180 THR A O 1
ATOM 1410 N N . TYR A 1 181 ? -0.667 15.167 -4.047 1.00 84.62 181 TYR A N 1
ATOM 1411 C CA . TYR A 1 181 ? -1.721 15.987 -4.653 1.00 84.62 181 TYR A CA 1
ATOM 1412 C C . TYR A 1 181 ? -2.896 16.272 -3.720 1.00 84.62 181 TYR A C 1
ATOM 1414 O O . TYR A 1 181 ? -3.786 17.039 -4.088 1.00 84.62 181 TYR A O 1
ATOM 1422 N N . LYS A 1 182 ? -2.910 15.675 -2.520 1.00 90.06 182 LYS A N 1
ATOM 1423 C CA . LYS A 1 182 ? -3.972 15.848 -1.515 1.00 90.06 182 LYS A CA 1
ATOM 1424 C C . LYS A 1 182 ? -5.372 15.601 -2.091 1.00 90.06 182 LYS A C 1
ATOM 1426 O O . LYS A 1 182 ? -6.337 16.269 -1.730 1.00 90.06 182 LYS A O 1
ATOM 1431 N N . ASN A 1 183 ? -5.471 14.632 -2.998 1.00 94.00 183 ASN A N 1
ATOM 1432 C CA . ASN A 1 183 ? -6.686 14.220 -3.681 1.00 94.00 183 ASN A CA 1
ATOM 1433 C C . ASN A 1 183 ? -7.078 12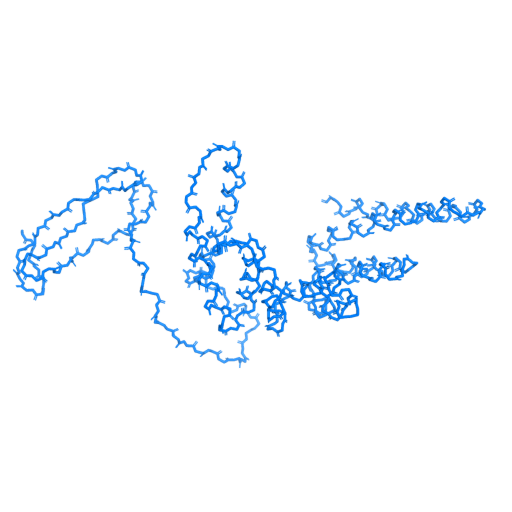.794 -3.250 1.00 94.00 183 ASN A C 1
ATOM 1435 O O . ASN A 1 183 ? -6.770 11.820 -3.945 1.00 94.00 183 ASN A O 1
ATOM 1439 N N . PRO A 1 184 ? -7.768 12.650 -2.104 1.00 92.69 184 PRO A N 1
ATOM 1440 C CA . PRO A 1 184 ? -8.165 11.345 -1.589 1.00 92.69 184 PRO A CA 1
ATOM 1441 C C . PRO A 1 184 ? -9.200 10.644 -2.478 1.00 92.69 184 PRO A C 1
ATOM 1443 O O . PRO A 1 184 ? -9.285 9.423 -2.451 1.00 92.69 184 PRO A O 1
ATOM 1446 N N . GLN A 1 185 ? -9.968 11.379 -3.288 1.00 96.00 185 GLN A N 1
ATOM 1447 C CA . GLN A 1 185 ? -10.936 10.771 -4.200 1.00 96.00 185 GLN A CA 1
ATOM 1448 C C . GLN A 1 185 ? -10.229 10.013 -5.331 1.00 96.00 185 GLN A C 1
ATOM 1450 O O . GLN A 1 185 ? -10.520 8.841 -5.553 1.00 96.00 185 GLN A O 1
ATOM 1455 N N . LYS A 1 186 ? -9.228 10.633 -5.971 1.00 94.31 186 LYS A N 1
ATOM 1456 C CA . LYS A 1 186 ? -8.386 9.941 -6.961 1.00 94.31 186 LYS A CA 1
ATOM 1457 C C . LYS A 1 186 ? -7.570 8.809 -6.341 1.00 94.31 186 LYS A C 1
ATOM 1459 O O . LYS A 1 186 ? -7.394 7.771 -6.968 1.00 94.31 186 LYS A O 1
ATOM 1464 N N . ALA A 1 187 ? -7.098 8.982 -5.104 1.00 94.75 187 ALA A N 1
ATOM 1465 C CA . ALA A 1 187 ? -6.416 7.907 -4.388 1.00 94.75 187 ALA A CA 1
ATOM 1466 C C . ALA A 1 187 ? -7.324 6.683 -4.214 1.00 94.75 187 ALA A C 1
ATOM 1468 O O . ALA A 1 187 ? -6.928 5.563 -4.530 1.00 94.75 187 ALA A O 1
ATOM 1469 N N . LYS A 1 188 ? -8.575 6.916 -3.794 1.00 97.75 188 LYS A N 1
ATOM 1470 C CA . LYS A 1 188 ? -9.596 5.876 -3.646 1.00 97.75 188 LYS A CA 1
ATOM 1471 C C . LYS A 1 188 ? -9.809 5.100 -4.941 1.00 97.75 188 LYS A C 1
ATOM 1473 O O . LYS A 1 188 ? -9.844 3.877 -4.895 1.00 97.75 188 LYS A O 1
ATOM 1478 N N . GLU A 1 189 ? -9.918 5.791 -6.073 1.00 97.94 189 GLU A N 1
ATOM 1479 C CA . GLU A 1 189 ? -10.099 5.162 -7.388 1.00 97.94 189 GLU A CA 1
ATOM 1480 C C . GLU A 1 189 ? -8.943 4.212 -7.728 1.00 97.94 189 GLU A C 1
ATOM 1482 O O . GLU A 1 189 ? -9.176 3.080 -8.152 1.00 97.94 189 GLU A O 1
ATOM 1487 N N . TRP A 1 190 ? -7.697 4.631 -7.495 1.00 96.56 190 TRP A N 1
ATOM 1488 C CA . TRP A 1 190 ? -6.525 3.787 -7.733 1.00 96.56 190 TRP A CA 1
ATOM 1489 C C . TRP A 1 190 ? -6.452 2.586 -6.788 1.00 96.56 190 TRP A C 1
ATOM 1491 O O . TRP A 1 190 ? -6.274 1.456 -7.247 1.00 96.56 190 TRP A O 1
ATOM 1501 N N . TYR A 1 191 ? -6.671 2.790 -5.487 1.00 97.25 191 TYR A N 1
ATOM 1502 C CA . TYR A 1 191 ? -6.695 1.685 -4.529 1.00 97.25 191 TYR A CA 1
ATOM 1503 C C . TYR A 1 191 ? -7.837 0.700 -4.811 1.00 97.25 191 TYR A C 1
ATOM 1505 O O . TYR A 1 191 ? -7.647 -0.507 -4.687 1.00 97.25 191 TYR A O 1
ATOM 1513 N N . GLN A 1 192 ? -9.006 1.179 -5.254 1.00 97.75 192 GLN A N 1
ATOM 1514 C CA . GLN A 1 192 ? -10.121 0.329 -5.685 1.00 97.75 192 GLN A CA 1
ATOM 1515 C C . GLN A 1 192 ? -9.763 -0.510 -6.916 1.00 97.75 192 GLN A C 1
ATOM 1517 O O . GLN A 1 192 ? -10.078 -1.700 -6.945 1.00 97.75 192 GLN A O 1
ATOM 1522 N N . LYS A 1 193 ? -9.071 0.059 -7.910 1.00 96.38 193 LYS A N 1
ATOM 1523 C CA . LYS A 1 193 ? -8.589 -0.703 -9.077 1.00 96.38 193 LYS A CA 1
ATOM 1524 C C . LYS A 1 193 ? -7.624 -1.825 -8.682 1.00 96.38 193 LYS A C 1
ATOM 1526 O O . LYS A 1 193 ? -7.721 -2.921 -9.225 1.00 96.38 193 LYS A O 1
ATOM 1531 N N . ALA A 1 194 ? -6.734 -1.582 -7.721 1.00 92.31 194 ALA A N 1
ATOM 1532 C CA . ALA A 1 194 ? -5.849 -2.621 -7.196 1.00 92.31 194 ALA A CA 1
ATOM 1533 C C . ALA A 1 194 ? -6.625 -3.670 -6.368 1.00 92.31 194 ALA A C 1
ATOM 1535 O O . ALA A 1 194 ? -6.467 -4.874 -6.561 1.00 92.31 194 ALA A O 1
ATOM 1536 N N . SER A 1 195 ? -7.516 -3.216 -5.482 1.00 93.94 195 SER A N 1
ATOM 1537 C CA . SER A 1 195 ? -8.314 -4.066 -4.589 1.00 93.94 195 SER A CA 1
ATOM 1538 C C . SER A 1 195 ? -9.264 -5.004 -5.346 1.00 93.94 195 SER A C 1
ATOM 1540 O O . SER A 1 195 ? -9.343 -6.187 -5.024 1.00 93.94 195 SER A O 1
ATOM 1542 N N . THR A 1 196 ? -9.929 -4.520 -6.400 1.00 95.06 196 THR A N 1
ATOM 1543 C CA . THR A 1 196 ? -10.831 -5.330 -7.250 1.00 95.06 196 THR A CA 1
ATOM 1544 C C . THR A 1 196 ? -10.117 -6.444 -8.015 1.00 95.06 196 THR A C 1
ATOM 1546 O O . THR A 1 196 ? -10.750 -7.419 -8.406 1.00 95.06 196 THR A O 1
ATOM 1549 N N . GLN A 1 197 ? -8.797 -6.340 -8.170 1.00 89.88 197 GLN A N 1
ATOM 1550 C CA . GLN A 1 197 ? -7.938 -7.387 -8.724 1.00 89.88 197 GLN A CA 1
ATOM 1551 C C . GLN A 1 197 ? -7.326 -8.279 -7.629 1.00 89.88 197 GLN A C 1
ATOM 1553 O O . GLN A 1 197 ? -6.340 -8.972 -7.861 1.00 89.88 197 GLN A O 1
ATOM 1558 N N . ASN A 1 198 ? -7.909 -8.271 -6.425 1.00 88.88 198 ASN A N 1
ATOM 1559 C CA . ASN A 1 198 ? -7.469 -9.029 -5.251 1.00 88.88 198 ASN A CA 1
ATOM 1560 C C . ASN A 1 198 ? -6.045 -8.690 -4.775 1.00 88.88 198 ASN A C 1
ATOM 1562 O O . ASN A 1 198 ? -5.413 -9.487 -4.076 1.00 88.88 198 ASN A O 1
ATOM 1566 N N . TYR A 1 199 ? -5.535 -7.496 -5.100 1.00 87.44 199 TYR A N 1
ATOM 1567 C CA . TYR A 1 199 ? -4.252 -7.043 -4.578 1.00 87.44 199 TYR A CA 1
ATOM 1568 C C . TYR A 1 199 ? -4.412 -6.569 -3.131 1.00 87.44 199 TYR A C 1
ATOM 1570 O O . TYR A 1 199 ? -4.995 -5.515 -2.864 1.00 87.44 199 TYR A O 1
ATOM 1578 N N . ALA A 1 200 ? -3.888 -7.358 -2.190 1.00 90.12 200 ALA A N 1
ATOM 1579 C CA . ALA A 1 200 ? -4.037 -7.118 -0.754 1.00 90.12 200 ALA A CA 1
ATOM 1580 C C . ALA A 1 200 ? -3.600 -5.714 -0.328 1.00 90.12 200 ALA A C 1
ATOM 1582 O O . ALA A 1 200 ? -4.282 -5.082 0.475 1.00 90.12 200 ALA A O 1
ATOM 1583 N N . ASP A 1 201 ? -2.499 -5.219 -0.888 1.00 88.62 201 ASP A N 1
ATOM 1584 C CA . ASP A 1 201 ? -1.965 -3.903 -0.551 1.00 88.62 201 ASP A CA 1
ATOM 1585 C C . ASP A 1 201 ? -2.933 -2.776 -0.954 1.00 88.62 201 ASP A C 1
ATOM 1587 O O . ASP A 1 201 ? -3.197 -1.857 -0.181 1.00 88.62 201 ASP A O 1
ATOM 1591 N N . GLY A 1 202 ? -3.582 -2.910 -2.118 1.00 91.62 202 GLY A N 1
ATOM 1592 C CA . GLY A 1 202 ? -4.643 -2.001 -2.553 1.00 91.62 202 GLY A CA 1
ATOM 1593 C C . GLY A 1 202 ? -5.846 -2.005 -1.610 1.00 91.62 202 GLY A C 1
ATOM 1594 O O . GLY A 1 202 ? -6.366 -0.944 -1.267 1.00 91.62 202 GLY A O 1
ATOM 1595 N N . THR A 1 203 ? -6.260 -3.182 -1.131 1.00 95.25 203 THR A N 1
ATOM 1596 C CA . THR A 1 203 ? -7.345 -3.301 -0.142 1.00 95.25 203 THR A CA 1
ATOM 1597 C C . THR A 1 203 ? -6.976 -2.655 1.195 1.00 95.25 203 THR A C 1
ATOM 1599 O O . THR A 1 203 ? -7.803 -1.951 1.774 1.00 95.25 203 THR A O 1
ATOM 1602 N N . VAL A 1 204 ? -5.741 -2.846 1.673 1.00 94.75 204 VAL A N 1
ATOM 1603 C CA . VAL A 1 204 ? -5.242 -2.238 2.919 1.00 94.75 204 VAL A CA 1
ATOM 1604 C C . VAL A 1 204 ? -5.255 -0.712 2.824 1.00 94.75 204 VAL A C 1
ATOM 1606 O O . VAL A 1 204 ? -5.841 -0.055 3.687 1.00 94.75 204 VAL A O 1
ATOM 1609 N N . HIS A 1 205 ? -4.693 -0.151 1.752 1.00 96.00 205 HIS A N 1
ATOM 1610 C CA . HIS A 1 205 ? -4.663 1.296 1.535 1.00 96.00 205 HIS A CA 1
ATOM 1611 C C . HIS A 1 205 ? -6.068 1.891 1.388 1.00 96.00 205 HIS A C 1
ATOM 1613 O O . HIS A 1 205 ? -6.371 2.948 1.949 1.00 96.00 205 HIS A O 1
ATOM 1619 N N . LEU A 1 206 ? -6.968 1.191 0.689 1.00 97.50 206 LEU A N 1
ATOM 1620 C CA . LEU A 1 206 ? -8.365 1.599 0.570 1.00 97.50 206 LEU A CA 1
ATOM 1621 C C . LEU A 1 206 ? -9.068 1.629 1.934 1.00 97.50 206 LEU A C 1
ATOM 1623 O O . LEU A 1 206 ? -9.757 2.602 2.245 1.00 97.50 206 LEU A O 1
ATOM 1627 N N . ALA A 1 207 ? -8.889 0.593 2.753 1.00 97.62 207 ALA A N 1
ATOM 1628 C CA . ALA A 1 207 ? -9.486 0.514 4.083 1.00 97.62 207 ALA A CA 1
ATOM 1629 C C . ALA A 1 207 ? -8.960 1.616 5.014 1.00 97.62 207 ALA A C 1
ATOM 1631 O O . ALA A 1 207 ? -9.747 2.284 5.686 1.00 97.62 207 ALA A O 1
ATOM 1632 N N . GLN A 1 208 ? -7.649 1.872 5.004 1.00 96.88 208 GLN A N 1
ATOM 1633 C CA . GLN A 1 208 ? -7.036 2.971 5.756 1.00 96.88 208 GLN A CA 1
ATOM 1634 C C . GLN A 1 208 ? -7.577 4.333 5.312 1.00 96.88 208 GLN A C 1
ATOM 1636 O O . GLN A 1 208 ? -7.875 5.186 6.149 1.00 96.88 208 GLN A O 1
ATOM 1641 N N . LEU A 1 209 ? -7.746 4.547 4.004 1.00 96.75 209 LEU A N 1
ATOM 1642 C CA . LEU A 1 209 ? -8.325 5.777 3.475 1.00 96.75 209 LEU A CA 1
ATOM 1643 C C . LEU A 1 209 ? -9.770 5.973 3.955 1.00 96.75 209 LEU A C 1
ATOM 1645 O O . LEU A 1 209 ? -10.114 7.064 4.410 1.00 96.75 209 LEU A O 1
ATOM 1649 N N . VAL A 1 210 ? -10.598 4.926 3.890 1.00 96.31 210 VAL A N 1
ATOM 1650 C CA . VAL A 1 210 ? -11.992 4.961 4.364 1.00 96.31 210 VAL A CA 1
ATOM 1651 C C . VAL A 1 210 ? -12.054 5.249 5.864 1.00 96.31 210 VAL A C 1
ATOM 1653 O O . VAL A 1 210 ? -12.777 6.155 6.277 1.00 96.31 210 VAL A O 1
ATOM 1656 N N . PHE A 1 211 ? -11.243 4.558 6.667 1.00 97.12 211 PHE A N 1
ATOM 1657 C CA . PHE A 1 211 ? -11.144 4.801 8.106 1.00 97.12 211 PHE A CA 1
ATOM 1658 C C . PHE A 1 211 ? -10.728 6.245 8.420 1.00 97.12 211 PHE A C 1
ATOM 1660 O O . PHE A 1 211 ? -11.299 6.891 9.297 1.00 97.12 211 PHE A O 1
ATOM 1667 N N . ASN A 1 212 ? -9.763 6.792 7.680 1.00 94.12 212 ASN A N 1
ATOM 1668 C CA . ASN A 1 212 ? -9.305 8.163 7.887 1.00 94.12 212 ASN A CA 1
ATOM 1669 C C . ASN A 1 212 ? -10.349 9.217 7.481 1.00 94.12 212 ASN A C 1
ATOM 1671 O O . ASN A 1 212 ? -10.367 10.298 8.071 1.00 94.12 212 ASN A O 1
ATOM 1675 N N . GLN A 1 213 ? -11.218 8.917 6.510 1.00 94.25 213 GLN A N 1
ATOM 1676 C CA . GLN A 1 213 ? -12.323 9.791 6.098 1.00 94.25 213 GLN A CA 1
ATOM 1677 C C . GLN A 1 213 ? -13.491 9.764 7.087 1.00 94.25 213 GLN A C 1
ATOM 1679 O O . GLN A 1 213 ? -14.043 10.817 7.405 1.00 94.25 213 GLN A O 1
ATOM 1684 N N . ASN A 1 214 ? -13.853 8.581 7.590 1.00 95.38 214 ASN A N 1
ATOM 1685 C CA . ASN A 1 214 ? -14.861 8.423 8.628 1.00 95.38 214 ASN A CA 1
ATOM 1686 C C . ASN A 1 214 ? -14.410 7.398 9.671 1.00 95.38 214 ASN A C 1
ATOM 1688 O O . ASN A 1 214 ? -14.609 6.193 9.521 1.00 95.38 214 ASN A O 1
ATOM 1692 N N . LYS A 1 215 ? -13.852 7.899 10.776 1.00 94.19 215 LYS A N 1
ATOM 1693 C CA . LYS A 1 215 ? -13.335 7.042 11.847 1.00 94.19 215 LYS A CA 1
ATOM 1694 C C . LYS A 1 215 ? -14.409 6.234 12.552 1.00 94.19 215 LYS A C 1
ATOM 1696 O O . LYS A 1 215 ? -14.044 5.261 13.186 1.00 94.19 215 LYS A O 1
ATOM 1701 N N . GLU A 1 216 ? -15.681 6.623 12.475 1.00 93.44 216 GLU A N 1
ATOM 1702 C CA . GLU A 1 216 ? -16.791 5.872 13.079 1.00 93.44 216 GLU A CA 1
ATOM 1703 C C . GLU A 1 216 ? -17.087 4.567 12.315 1.00 93.44 216 GLU A C 1
ATOM 1705 O O . GLU A 1 216 ? -17.534 3.599 12.925 1.00 93.44 216 GLU A O 1
ATOM 1710 N N . ASP A 1 217 ? -16.736 4.490 11.025 1.00 94.19 217 ASP A N 1
ATOM 1711 C CA . ASP A 1 217 ? -16.933 3.306 10.171 1.00 94.19 217 ASP A CA 1
ATOM 1712 C C . ASP A 1 217 ? -15.749 2.320 10.253 1.00 94.19 217 ASP A C 1
ATOM 1714 O O . ASP A 1 217 ? -15.445 1.586 9.310 1.00 94.19 217 ASP A O 1
ATOM 1718 N N . TYR A 1 218 ? -15.051 2.286 11.392 1.00 95.88 218 TYR A N 1
ATOM 1719 C CA . TYR A 1 218 ? -13.870 1.440 11.583 1.00 95.88 218 TYR A CA 1
ATOM 1720 C C . TYR A 1 218 ? -14.146 -0.051 11.363 1.00 95.88 218 TYR A C 1
ATOM 1722 O O . TYR A 1 218 ? -13.288 -0.752 10.834 1.00 95.88 218 TYR A O 1
ATOM 1730 N N . ALA A 1 219 ? -15.332 -0.535 11.743 1.00 96.44 219 ALA A N 1
ATOM 1731 C CA . ALA A 1 219 ? -15.706 -1.937 11.574 1.00 96.44 219 ALA A CA 1
ATOM 1732 C C . ALA A 1 219 ? -15.722 -2.326 10.090 1.00 96.44 219 ALA A C 1
ATOM 1734 O O . ALA A 1 219 ? -15.123 -3.326 9.714 1.00 96.44 219 ALA A O 1
ATOM 1735 N N . TYR A 1 220 ? -16.300 -1.472 9.239 1.00 96.38 220 TYR A N 1
ATOM 1736 C CA . TYR A 1 220 ? -16.316 -1.681 7.793 1.00 96.38 220 TYR A CA 1
ATOM 1737 C C . TYR A 1 220 ? -14.896 -1.736 7.214 1.00 96.38 220 TYR A C 1
ATOM 1739 O O . TYR A 1 220 ? -14.572 -2.649 6.459 1.00 96.38 220 TYR A O 1
ATOM 1747 N N . ALA A 1 221 ? -14.019 -0.806 7.609 1.00 97.12 221 ALA A N 1
ATOM 1748 C CA . ALA A 1 221 ? -12.627 -0.813 7.160 1.00 97.12 221 ALA A CA 1
ATOM 1749 C C . ALA A 1 221 ? -11.879 -2.087 7.601 1.00 97.12 221 ALA A C 1
ATOM 1751 O O . ALA A 1 221 ? -11.121 -2.661 6.820 1.00 97.12 221 ALA A O 1
ATOM 1752 N N . VAL A 1 222 ? -12.099 -2.553 8.833 1.00 97.44 222 VAL A N 1
ATOM 1753 C CA . VAL A 1 222 ? -11.489 -3.790 9.344 1.00 97.44 222 VAL A CA 1
ATOM 1754 C C . VAL A 1 222 ? -12.001 -5.016 8.588 1.00 97.44 222 VAL A C 1
ATOM 1756 O O . VAL A 1 222 ? -11.187 -5.837 8.161 1.00 97.44 222 VAL A O 1
ATOM 1759 N N . ASP A 1 223 ? -13.311 -5.118 8.366 1.00 95.50 223 ASP A N 1
ATOM 1760 C CA . ASP A 1 223 ? -13.936 -6.241 7.660 1.00 95.50 223 ASP A CA 1
ATOM 1761 C C . ASP A 1 223 ? -13.401 -6.371 6.223 1.00 95.50 223 ASP A C 1
ATOM 1763 O O . ASP A 1 223 ? -13.096 -7.477 5.770 1.00 95.50 223 ASP A O 1
ATOM 1767 N N . MET A 1 224 ? -13.184 -5.242 5.531 1.00 94.06 224 MET A N 1
ATOM 1768 C CA . MET A 1 224 ? -12.558 -5.226 4.201 1.00 94.06 224 MET A CA 1
ATOM 1769 C C . MET A 1 224 ? -11.190 -5.922 4.190 1.00 94.06 224 MET A C 1
ATOM 1771 O O . MET A 1 224 ? -10.902 -6.727 3.302 1.00 94.06 224 MET A O 1
ATOM 1775 N N . VAL A 1 225 ? -10.329 -5.624 5.168 1.00 94.88 225 VAL A N 1
ATOM 1776 C CA . VAL A 1 225 ? -8.976 -6.202 5.227 1.00 94.88 225 VAL A CA 1
ATOM 1777 C C . VAL A 1 225 ? -9.004 -7.641 5.749 1.00 94.88 225 VAL A C 1
ATOM 1779 O O . VAL A 1 225 ? -8.214 -8.473 5.301 1.00 94.88 225 VAL A O 1
ATOM 1782 N N . GLN A 1 226 ? -9.928 -7.975 6.654 1.00 93.38 226 GLN A N 1
ATOM 1783 C CA . GLN A 1 226 ? -10.124 -9.351 7.115 1.00 93.38 226 GLN A CA 1
ATOM 1784 C C . GLN A 1 226 ? -10.501 -10.298 5.973 1.00 93.38 226 GLN A C 1
ATOM 1786 O O . GLN A 1 226 ? -9.991 -11.419 5.935 1.00 93.38 226 GLN A O 1
ATOM 1791 N N . GLU A 1 227 ? -11.340 -9.862 5.030 1.00 89.75 227 GLU A N 1
ATOM 1792 C CA . GLU A 1 227 ? -11.650 -10.646 3.828 1.00 89.75 227 GLU A CA 1
ATOM 1793 C C . GLU A 1 227 ? -10.376 -10.943 3.028 1.00 89.75 227 GLU A C 1
ATOM 1795 O O . GLU A 1 227 ? -10.088 -12.096 2.704 1.00 89.75 227 GLU A O 1
ATOM 1800 N N . ALA A 1 228 ? -9.543 -9.921 2.809 1.00 87.88 228 ALA A N 1
ATOM 1801 C CA . ALA A 1 228 ? -8.266 -10.068 2.114 1.00 87.88 228 ALA A CA 1
ATOM 1802 C C . ALA A 1 228 ? -7.268 -10.980 2.855 1.00 87.88 228 ALA A C 1
ATOM 1804 O O . ALA A 1 228 ? -6.356 -11.524 2.235 1.00 87.88 228 ALA A O 1
ATOM 1805 N N . CYS A 1 229 ? -7.425 -11.193 4.165 1.00 87.44 229 CYS A N 1
ATOM 1806 C CA . CYS A 1 229 ? -6.586 -12.123 4.922 1.00 87.44 229 CYS A CA 1
ATOM 1807 C C . CYS A 1 229 ? -6.935 -13.600 4.679 1.00 87.44 229 CYS A C 1
ATOM 1809 O O . CYS A 1 229 ? -6.084 -14.464 4.911 1.00 87.44 229 CYS A O 1
ATOM 1811 N N . ARG A 1 230 ? -8.155 -13.913 4.211 1.00 81.38 230 ARG A N 1
ATOM 1812 C CA . ARG A 1 230 ? -8.605 -15.301 3.984 1.00 81.38 230 ARG A CA 1
ATOM 1813 C C . ARG A 1 230 ? -7.851 -15.999 2.856 1.00 81.38 230 ARG A C 1
ATOM 1815 O O . ARG A 1 230 ? -7.780 -17.220 2.839 1.00 81.38 230 ARG A O 1
ATOM 1822 N N . THR A 1 231 ? -7.213 -15.237 1.972 1.00 77.06 231 THR A N 1
ATOM 1823 C CA . THR A 1 231 ? -6.344 -15.748 0.901 1.00 77.06 231 THR A CA 1
ATOM 1824 C C . THR A 1 231 ? -4.901 -16.010 1.363 1.00 77.06 231 THR A C 1
ATOM 1826 O O . THR A 1 231 ? -4.003 -16.157 0.541 1.00 77.06 231 THR A O 1
ATOM 1829 N N . HIS A 1 232 ? -4.651 -16.069 2.680 1.00 62.06 232 HIS A N 1
ATOM 1830 C CA . HIS A 1 232 ? -3.328 -16.267 3.295 1.00 62.06 232 HIS A CA 1
ATOM 1831 C C . HIS A 1 232 ? -2.272 -15.204 2.927 1.00 62.06 232 HIS A C 1
ATOM 1833 O O . HIS A 1 232 ? -1.068 -15.447 3.035 1.00 62.06 232 HIS A O 1
ATOM 1839 N N . ASN A 1 233 ? -2.693 -13.989 2.567 1.00 78.31 233 ASN A N 1
ATOM 1840 C CA . ASN A 1 233 ? -1.776 -12.920 2.180 1.00 78.31 233 ASN A CA 1
ATOM 1841 C C . ASN A 1 233 ? -1.107 -12.242 3.398 1.00 78.31 233 ASN A C 1
ATOM 1843 O O . ASN A 1 233 ? -1.771 -11.603 4.214 1.00 78.31 233 ASN A O 1
ATOM 1847 N N . LYS A 1 234 ? 0.228 -12.331 3.505 1.00 87.50 234 LYS A N 1
ATOM 1848 C CA . LYS A 1 234 ? 1.019 -11.717 4.592 1.00 87.50 234 LYS A CA 1
ATOM 1849 C C . LYS A 1 234 ? 0.846 -10.193 4.685 1.00 87.50 234 LYS A C 1
ATOM 1851 O O . LYS A 1 234 ? 0.790 -9.671 5.796 1.00 87.50 234 LYS A O 1
ATOM 1856 N N . ILE A 1 235 ? 0.733 -9.499 3.550 1.00 85.75 235 ILE A N 1
ATOM 1857 C CA . ILE A 1 235 ? 0.534 -8.041 3.489 1.00 85.75 235 ILE A CA 1
ATOM 1858 C C . ILE A 1 235 ? -0.822 -7.682 4.099 1.00 85.75 235 ILE A C 1
ATOM 1860 O O . ILE A 1 235 ? -0.890 -6.803 4.953 1.00 85.75 235 ILE A O 1
ATOM 1864 N N . ALA A 1 236 ? -1.884 -8.416 3.745 1.00 88.38 236 ALA A N 1
ATOM 1865 C CA . ALA A 1 236 ? -3.210 -8.206 4.331 1.00 88.38 236 ALA A CA 1
ATOM 1866 C C . ALA A 1 236 ? -3.187 -8.390 5.855 1.00 88.38 236 ALA A C 1
ATOM 1868 O O . ALA A 1 236 ? -3.727 -7.556 6.576 1.00 88.38 236 ALA A O 1
ATOM 1869 N N . LYS A 1 237 ? -2.499 -9.428 6.359 1.00 92.19 237 LYS A N 1
ATOM 1870 C CA . LYS A 1 237 ? -2.357 -9.651 7.809 1.00 92.19 237 LYS A CA 1
ATOM 1871 C C . LYS A 1 237 ? -1.660 -8.478 8.502 1.00 92.19 237 LYS A C 1
ATOM 1873 O O . LYS A 1 237 ? -2.140 -7.997 9.524 1.00 92.19 237 LYS A O 1
ATOM 1878 N N . GLN A 1 238 ? -0.548 -7.998 7.943 1.00 91.44 238 GLN A N 1
ATOM 1879 C CA . GLN A 1 238 ? 0.185 -6.851 8.490 1.00 91.44 238 GLN A CA 1
ATOM 1880 C C . GLN A 1 238 ? -0.655 -5.569 8.455 1.00 91.44 238 GLN A C 1
ATOM 1882 O O . GLN A 1 238 ? -0.727 -4.850 9.453 1.00 91.44 238 GLN A O 1
ATOM 1887 N N . GLY A 1 239 ? -1.345 -5.320 7.341 1.00 91.19 239 GLY A N 1
ATOM 1888 C CA . GLY A 1 239 ? -2.270 -4.201 7.200 1.00 91.19 239 GLY A CA 1
ATOM 1889 C C . GLY A 1 239 ? -3.427 -4.267 8.197 1.00 91.19 239 GLY A C 1
ATOM 1890 O O . GLY A 1 239 ? -3.769 -3.251 8.799 1.00 91.19 239 GLY A O 1
ATOM 1891 N N . LEU A 1 240 ? -3.973 -5.462 8.444 1.00 96.06 240 LEU A N 1
ATOM 1892 C CA . LEU A 1 240 ? -5.032 -5.684 9.427 1.00 96.06 240 LEU A CA 1
ATOM 1893 C C . LEU A 1 240 ? -4.558 -5.362 10.845 1.00 96.06 240 LEU A C 1
ATOM 1895 O O . LEU A 1 240 ? -5.275 -4.690 11.582 1.00 96.06 240 LEU A O 1
ATOM 1899 N N . ILE A 1 241 ? -3.354 -5.804 11.223 1.00 96.12 241 ILE A N 1
ATOM 1900 C CA . ILE A 1 241 ? -2.756 -5.482 12.527 1.00 96.12 241 ILE A CA 1
ATOM 1901 C C . ILE A 1 241 ? -2.610 -3.966 12.679 1.00 96.12 241 ILE A C 1
ATOM 1903 O O . ILE A 1 241 ? -3.035 -3.412 13.693 1.00 96.12 241 ILE A O 1
ATOM 1907 N N . SER A 1 242 ? -2.046 -3.293 11.670 1.00 96.31 242 SER A N 1
ATOM 1908 C CA . SER A 1 242 ? -1.875 -1.836 11.686 1.00 96.31 242 SER A CA 1
ATOM 1909 C C . SER A 1 242 ? -3.213 -1.121 11.853 1.00 96.31 242 SER A C 1
ATOM 1911 O O . SER A 1 242 ? -3.361 -0.296 12.751 1.00 96.31 242 SER A O 1
ATOM 1913 N N . LEU A 1 243 ? -4.212 -1.489 11.046 1.00 97.69 243 LEU A N 1
ATOM 1914 C CA . LEU A 1 243 ? -5.536 -0.881 11.100 1.00 97.69 243 LEU A CA 1
ATOM 1915 C C . LEU A 1 243 ? -6.219 -1.132 12.450 1.00 97.69 243 LEU A C 1
ATOM 1917 O O . LEU A 1 243 ? -6.786 -0.212 13.027 1.00 97.69 243 LEU A O 1
ATOM 1921 N N . CYS A 1 244 ? -6.124 -2.344 13.006 1.00 98.12 244 CYS A N 1
ATOM 1922 C CA . CYS A 1 244 ? -6.659 -2.636 14.338 1.00 98.12 244 CYS A CA 1
ATOM 1923 C C . CYS A 1 24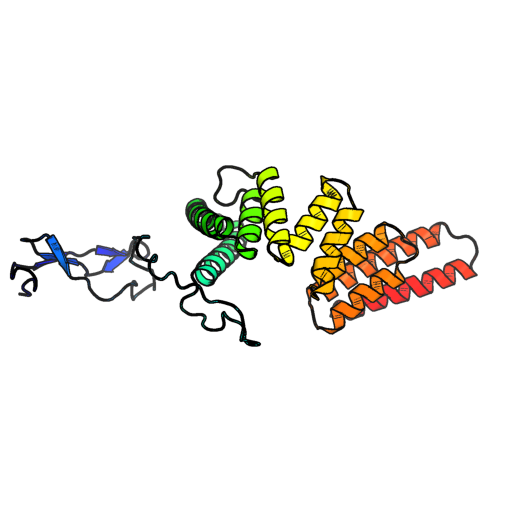4 ? -6.016 -1.753 15.415 1.00 98.12 244 CYS A C 1
ATOM 1925 O O . CYS A 1 244 ? -6.723 -1.249 16.287 1.00 98.12 244 CYS A O 1
ATOM 1927 N N . ASN A 1 245 ? -4.702 -1.522 15.347 1.00 97.62 245 ASN A N 1
ATOM 1928 C CA . ASN A 1 245 ? -4.009 -0.633 16.279 1.00 97.62 245 ASN A CA 1
ATOM 1929 C C . ASN A 1 245 ? -4.484 0.824 16.141 1.00 97.62 245 ASN A C 1
ATOM 1931 O O . ASN A 1 245 ? -4.720 1.486 17.154 1.00 97.62 245 ASN A O 1
ATOM 1935 N N . ASP A 1 246 ? -4.699 1.304 14.914 1.00 97.81 246 ASP A N 1
ATOM 1936 C CA . ASP A 1 246 ? -5.239 2.645 14.658 1.00 97.81 246 ASP A CA 1
ATOM 1937 C C . ASP A 1 246 ? -6.670 2.802 15.199 1.00 97.81 246 ASP A C 1
ATOM 1939 O O . ASP A 1 246 ? -7.010 3.822 15.814 1.00 97.81 246 ASP A O 1
ATOM 1943 N N . VAL A 1 247 ? -7.500 1.768 15.037 1.00 98.25 247 VAL A N 1
ATOM 1944 C CA . VAL A 1 247 ? -8.858 1.703 15.595 1.00 98.25 247 VAL A CA 1
ATOM 1945 C C . VAL A 1 247 ? -8.819 1.716 17.120 1.00 98.25 247 VAL A C 1
ATOM 1947 O O . VAL A 1 247 ? -9.527 2.509 17.741 1.00 98.25 247 VAL A O 1
ATOM 1950 N N . VAL A 1 248 ? -7.956 0.910 17.743 1.00 98.25 248 VAL A N 1
ATOM 1951 C CA . VAL A 1 248 ? -7.758 0.902 19.201 1.00 98.25 248 VAL A CA 1
ATOM 1952 C C . VAL A 1 248 ? -7.319 2.279 19.699 1.00 98.25 248 VAL A C 1
ATOM 1954 O O . VAL A 1 248 ? -7.859 2.781 20.687 1.00 98.25 248 VAL A O 1
ATOM 1957 N N . HIS A 1 249 ? -6.383 2.935 19.012 1.00 97.69 249 HIS A N 1
ATOM 1958 C CA . HIS A 1 249 ? -5.949 4.286 19.360 1.00 97.69 249 HIS A CA 1
ATOM 1959 C C . HIS A 1 249 ? -7.106 5.298 19.277 1.00 97.69 249 HIS A C 1
ATOM 1961 O O . HIS A 1 249 ? -7.319 6.096 20.198 1.00 97.69 249 HIS A O 1
ATOM 1967 N N . TYR A 1 250 ? -7.905 5.240 18.209 1.00 97.50 250 TYR A N 1
ATOM 1968 C CA . TYR A 1 250 ? -9.097 6.072 18.056 1.00 97.50 250 TYR A CA 1
ATOM 1969 C C . TYR A 1 250 ? -10.131 5.826 19.169 1.00 97.50 250 TYR A C 1
ATOM 1971 O O . TYR A 1 250 ? -10.585 6.785 19.803 1.00 97.50 250 TYR A O 1
ATOM 1979 N N . LEU A 1 251 ? -10.458 4.565 19.459 1.00 97.19 251 LEU A N 1
ATOM 1980 C CA . LEU A 1 251 ? -11.416 4.188 20.499 1.00 97.19 251 LEU A CA 1
ATOM 1981 C C . LEU A 1 251 ? -10.941 4.616 21.892 1.00 97.19 251 LEU A C 1
ATOM 1983 O O . LEU A 1 251 ? -11.741 5.120 22.678 1.00 97.19 251 LEU A O 1
ATOM 1987 N N . ASN A 1 252 ? -9.642 4.514 22.182 1.00 96.69 252 ASN A N 1
ATOM 1988 C CA . ASN A 1 252 ? -9.060 5.029 23.422 1.00 96.69 252 ASN A CA 1
ATOM 1989 C C . ASN A 1 252 ? -9.254 6.547 23.557 1.00 96.69 252 ASN A C 1
ATOM 1991 O O . ASN A 1 252 ? -9.699 7.028 24.602 1.00 96.69 252 ASN A O 1
ATOM 1995 N N . SER A 1 253 ? -8.995 7.311 22.490 1.00 95.94 253 SER A N 1
ATOM 1996 C CA . SER A 1 253 ? -9.245 8.760 22.481 1.00 95.94 253 SER A CA 1
ATOM 1997 C C . SER A 1 253 ? -10.733 9.089 22.665 1.00 95.94 253 SER A C 1
ATOM 1999 O O . SER A 1 253 ? -11.087 10.003 23.416 1.00 95.94 253 SER A O 1
ATOM 2001 N N . LYS A 1 254 ? -11.627 8.321 22.028 1.00 95.06 254 LYS A N 1
ATOM 2002 C CA . LYS A 1 254 ? -13.083 8.465 22.171 1.00 95.06 254 LYS A CA 1
ATOM 2003 C C . LYS A 1 254 ? -13.547 8.151 23.595 1.00 95.06 254 LYS A C 1
ATOM 2005 O O . LYS A 1 254 ? -14.345 8.901 24.158 1.00 95.06 254 LYS A O 1
ATOM 2010 N N . MET A 1 255 ? -13.006 7.104 24.216 1.00 95.25 255 MET A N 1
ATOM 2011 C CA . MET A 1 255 ? -13.313 6.702 25.592 1.00 95.25 255 MET A CA 1
ATOM 2012 C C . MET A 1 255 ? -12.981 7.806 26.604 1.00 95.25 255 MET A C 1
ATOM 2014 O O . MET A 1 255 ? -13.782 8.067 27.503 1.00 95.25 255 MET A O 1
ATOM 2018 N N . GLN A 1 256 ? -11.838 8.485 26.441 1.00 93.56 256 GLN A N 1
ATOM 2019 C CA . GLN A 1 256 ? -11.428 9.594 27.314 1.00 93.56 256 GLN A CA 1
ATOM 2020 C C . GLN A 1 256 ? -12.422 10.764 27.283 1.00 93.56 256 GLN A C 1
ATOM 2022 O O . GLN A 1 256 ? -12.665 11.394 28.310 1.00 93.56 256 GLN A O 1
ATOM 2027 N N . LYS A 1 257 ? -13.025 11.028 26.118 1.00 93.31 257 LYS A N 1
ATOM 2028 C CA . LYS A 1 257 ? -13.977 12.130 25.898 1.00 93.31 257 LYS A CA 1
ATOM 2029 C C . LYS A 1 257 ? -15.429 11.762 26.225 1.00 93.31 257 LYS A C 1
ATOM 2031 O O . LYS A 1 257 ? -16.275 12.645 26.325 1.00 93.31 257 LYS A O 1
ATOM 2036 N N . THR A 1 258 ? -15.731 10.475 26.377 1.00 92.06 258 THR A N 1
ATOM 2037 C CA . THR A 1 258 ? -17.096 9.979 26.594 1.00 92.06 258 THR A CA 1
ATOM 2038 C C . THR A 1 258 ? -17.526 10.176 28.049 1.00 92.06 258 THR A C 1
ATOM 2040 O O . THR A 1 258 ? -16.784 9.847 28.974 1.00 92.06 258 THR A O 1
ATOM 2043 N N . GLN A 1 259 ? -18.742 10.677 28.269 1.00 84.75 259 GLN A N 1
ATOM 2044 C CA . GLN A 1 259 ? -19.377 10.722 29.590 1.00 84.75 259 GLN A CA 1
ATOM 2045 C C . GLN A 1 259 ? -20.277 9.495 29.800 1.00 84.75 259 GLN A C 1
ATOM 2047 O O . GLN A 1 259 ? -20.837 8.957 28.849 1.00 84.75 259 GLN A O 1
ATOM 2052 N N . GLY A 1 260 ? -20.429 9.061 31.053 1.00 83.44 260 GLY A N 1
ATOM 2053 C CA . GLY A 1 260 ? -21.266 7.914 31.416 1.00 83.44 260 GLY A CA 1
ATOM 2054 C C . GLY A 1 260 ? -20.529 6.568 31.405 1.00 83.44 260 GLY A C 1
ATOM 2055 O O . GLY A 1 260 ? -19.757 6.251 30.501 1.00 83.44 260 GLY A O 1
ATOM 2056 N N . ASN A 1 261 ? -20.777 5.759 32.438 1.00 80.88 261 ASN A N 1
ATOM 2057 C CA . ASN A 1 261 ? -20.073 4.489 32.651 1.00 80.88 261 ASN A CA 1
ATOM 2058 C C . ASN A 1 261 ? -20.458 3.411 31.629 1.00 80.88 261 ASN A C 1
ATOM 2060 O O . ASN A 1 261 ? -19.588 2.665 31.187 1.00 80.88 261 ASN A O 1
ATOM 2064 N N . LEU A 1 262 ? -21.731 3.357 31.221 1.00 77.00 262 LEU A N 1
ATOM 2065 C CA . LEU A 1 262 ? -22.225 2.350 30.277 1.00 77.00 262 LEU A CA 1
ATOM 2066 C C . LEU A 1 262 ? -21.583 2.509 28.889 1.00 77.00 262 LEU A C 1
ATOM 2068 O O . LEU A 1 262 ? -21.053 1.549 28.337 1.00 77.00 262 LEU A O 1
ATOM 2072 N N . SER A 1 263 ? -21.529 3.737 28.371 1.00 88.25 263 SER A N 1
ATOM 2073 C CA . SER A 1 263 ? -20.894 4.040 27.083 1.00 88.25 263 SER A CA 1
ATOM 2074 C C . SER A 1 263 ? -19.386 3.761 27.104 1.00 88.25 263 SER A C 1
ATOM 2076 O O . SER A 1 263 ? -18.834 3.238 26.139 1.00 88.25 263 SER A O 1
ATOM 2078 N N . LYS A 1 264 ? -18.702 4.034 28.227 1.00 91.75 264 LYS A N 1
ATOM 2079 C CA . LYS A 1 264 ? -17.284 3.671 28.400 1.00 91.75 264 LYS A CA 1
ATOM 2080 C C . LYS A 1 264 ? -17.063 2.158 28.413 1.00 91.75 264 LYS A C 1
ATOM 2082 O O . LYS A 1 264 ? -16.092 1.690 27.826 1.00 91.75 264 LYS A O 1
ATOM 2087 N N . GLN A 1 265 ? -17.951 1.393 29.053 1.00 94.25 265 GLN A N 1
ATOM 2088 C CA . GLN A 1 265 ? -17.878 -0.072 29.046 1.00 94.25 265 GLN A CA 1
ATOM 2089 C C . GLN A 1 265 ? -18.043 -0.644 27.635 1.00 94.25 265 GLN A C 1
ATOM 2091 O O . GLN A 1 265 ? -17.283 -1.534 27.261 1.00 94.25 265 GLN A O 1
ATOM 2096 N N . GLN A 1 266 ? -18.970 -0.104 26.839 1.00 94.44 266 GLN A N 1
ATOM 2097 C CA . GLN A 1 266 ? -19.152 -0.506 25.439 1.00 94.44 266 GLN A CA 1
ATOM 2098 C C . GLN A 1 266 ? -17.893 -0.236 24.601 1.00 94.44 266 GLN A C 1
ATOM 2100 O O . GLN A 1 266 ? -17.410 -1.128 23.909 1.00 94.44 266 GLN A O 1
ATOM 2105 N N . ILE A 1 267 ? -17.296 0.957 24.724 1.00 95.31 267 ILE A N 1
ATOM 2106 C CA . ILE A 1 267 ? -16.049 1.286 24.009 1.00 95.31 267 ILE A CA 1
ATOM 2107 C C . ILE A 1 267 ? -14.905 0.354 24.439 1.00 95.31 267 ILE A C 1
ATOM 2109 O O . ILE A 1 267 ? -14.132 -0.108 23.604 1.00 95.31 267 ILE A O 1
ATOM 2113 N N . MET A 1 268 ? -14.814 0.021 25.729 1.00 96.31 268 MET A N 1
ATOM 2114 C CA . MET A 1 268 ? -13.804 -0.907 26.241 1.00 96.31 268 MET A CA 1
ATOM 2115 C C . MET A 1 268 ? -13.963 -2.331 25.684 1.00 96.31 268 MET A C 1
ATOM 2117 O O . MET A 1 268 ? -12.962 -3.018 25.478 1.00 96.31 268 MET A O 1
ATOM 2121 N N . GLN A 1 269 ? -15.193 -2.788 25.438 1.00 96.88 269 GLN A N 1
ATOM 2122 C CA . GLN A 1 269 ? -15.441 -4.080 24.791 1.00 96.88 269 GLN A CA 1
ATOM 2123 C C . GLN A 1 269 ? -14.944 -4.079 23.339 1.00 96.88 269 GLN A C 1
ATOM 2125 O O . GLN A 1 269 ? -14.242 -5.011 22.948 1.00 96.88 269 GLN A O 1
ATOM 2130 N N . GLU A 1 270 ? -15.214 -3.013 22.578 1.00 97.19 270 GLU A N 1
ATOM 2131 C CA . GLU A 1 270 ? -14.699 -2.875 21.208 1.00 97.19 270 GLU A CA 1
ATOM 2132 C C . GLU A 1 270 ? -13.165 -2.776 21.174 1.00 97.19 270 GLU A C 1
ATOM 2134 O O . GLU A 1 270 ? -12.532 -3.424 20.344 1.00 97.19 270 GLU A O 1
ATOM 2139 N N . ILE A 1 271 ? -12.534 -2.059 22.112 1.00 97.94 271 ILE A N 1
ATOM 2140 C CA . ILE A 1 271 ? -11.063 -2.028 22.222 1.00 97.94 271 ILE A CA 1
ATOM 2141 C C . ILE A 1 271 ? -10.505 -3.450 22.371 1.00 97.94 271 ILE A C 1
ATOM 2143 O O . ILE A 1 271 ? -9.658 -3.871 21.584 1.00 97.94 271 ILE A O 1
ATOM 2147 N N . LYS A 1 272 ? -11.031 -4.230 23.325 1.00 98.06 272 LYS A N 1
ATOM 2148 C CA . LYS A 1 272 ? -10.588 -5.615 23.564 1.00 98.06 272 LYS A CA 1
ATOM 2149 C C . LYS A 1 272 ? -10.800 -6.524 22.356 1.00 98.06 272 LYS A C 1
ATOM 2151 O O . LYS A 1 272 ? -9.996 -7.433 22.131 1.00 98.06 272 LYS A O 1
ATOM 2156 N N . LYS A 1 273 ? -11.871 -6.300 21.591 1.00 97.69 273 LYS A N 1
ATOM 2157 C CA . LYS A 1 273 ? -12.157 -7.022 20.347 1.00 97.69 273 LYS A CA 1
ATOM 2158 C C . LYS A 1 273 ? -11.043 -6.798 19.321 1.00 97.69 273 LYS A C 1
ATOM 2160 O O . LYS A 1 273 ? -10.473 -7.779 18.847 1.00 97.69 273 LYS A O 1
ATOM 2165 N N . TYR A 1 274 ? -10.684 -5.548 19.021 1.00 97.88 274 TYR A N 1
ATOM 2166 C CA . TYR A 1 274 ? -9.650 -5.261 18.014 1.00 97.88 274 TYR A CA 1
ATOM 2167 C C . TYR A 1 274 ? -8.227 -5.558 18.503 1.00 97.88 274 TYR A C 1
ATOM 2169 O O . TYR A 1 274 ? -7.400 -5.998 17.709 1.00 97.88 274 TYR A O 1
ATOM 2177 N N . GLU A 1 275 ? -7.942 -5.439 19.803 1.00 97.88 275 GLU A N 1
ATOM 2178 C CA . GLU A 1 275 ? -6.677 -5.924 20.379 1.00 97.88 275 GLU A CA 1
ATOM 2179 C C . GLU A 1 275 ? -6.524 -7.444 20.229 1.00 97.88 275 GLU A C 1
ATOM 2181 O O . GLU A 1 275 ? -5.459 -7.937 19.857 1.00 97.88 275 GLU A O 1
ATOM 2186 N N . SER A 1 276 ? -7.587 -8.200 20.524 1.00 97.12 276 SER A N 1
ATOM 2187 C CA . SER A 1 276 ? -7.604 -9.658 20.343 1.00 97.12 276 SER A CA 1
ATOM 2188 C C . SER A 1 276 ? -7.436 -10.037 18.875 1.00 97.12 276 SER A C 1
ATOM 2190 O O . SER A 1 276 ? -6.695 -10.968 18.561 1.00 97.12 276 SER A O 1
ATOM 2192 N N . LEU A 1 277 ? -8.083 -9.292 17.976 1.00 95.62 277 LEU A N 1
ATOM 2193 C CA . LEU A 1 277 ? -7.961 -9.494 16.540 1.00 95.62 277 LEU A CA 1
ATOM 2194 C C . LEU A 1 277 ? -6.527 -9.244 16.052 1.00 95.62 277 LEU A C 1
ATOM 2196 O O . LEU A 1 277 ? -5.960 -10.103 15.386 1.00 95.62 277 LEU A O 1
ATOM 2200 N N . ALA A 1 278 ? -5.902 -8.126 16.431 1.00 95.31 278 ALA A N 1
ATOM 2201 C CA . ALA A 1 278 ? -4.514 -7.837 16.070 1.00 95.31 278 ALA A CA 1
ATOM 2202 C C . ALA A 1 278 ? -3.553 -8.936 16.562 1.00 95.31 278 ALA A C 1
ATOM 2204 O O . ALA A 1 278 ? -2.683 -9.392 15.817 1.00 95.31 278 ALA A O 1
ATOM 2205 N N . LYS A 1 279 ? -3.747 -9.420 17.797 1.00 94.94 279 LYS A N 1
ATOM 2206 C CA . LYS A 1 279 ? -2.956 -10.526 18.362 1.00 94.94 279 LYS A CA 1
ATOM 2207 C C . LYS A 1 279 ? -3.120 -11.820 17.570 1.00 94.94 279 LYS A C 1
ATOM 2209 O O . LYS A 1 279 ? -2.121 -12.466 17.288 1.00 94.94 279 LYS A O 1
ATOM 2214 N N . MET A 1 280 ? -4.344 -12.177 17.176 1.00 92.75 280 MET A N 1
ATOM 2215 C CA . MET A 1 280 ? -4.617 -13.388 16.388 1.00 92.75 280 MET A CA 1
ATOM 2216 C C . MET A 1 280 ? -3.816 -13.429 15.081 1.00 92.75 280 MET A C 1
ATOM 2218 O O . MET A 1 280 ? -3.358 -14.493 14.684 1.00 92.75 280 MET A O 1
ATOM 2222 N N . TYR A 1 281 ? -3.628 -12.279 14.432 1.00 88.38 281 TYR A N 1
ATOM 2223 C CA . TYR A 1 281 ? -2.922 -12.180 13.153 1.00 88.38 281 TYR A CA 1
ATOM 2224 C C . TYR A 1 281 ? -1.409 -11.950 13.278 1.00 88.38 281 TYR A C 1
ATOM 2226 O O . TYR A 1 281 ? -0.717 -11.940 12.260 1.00 88.38 281 TYR A O 1
ATOM 2234 N N . SER A 1 282 ? -0.899 -11.772 14.502 1.00 84.12 282 SER A N 1
ATOM 2235 C CA . SER A 1 282 ? 0.527 -11.550 14.786 1.00 84.12 282 SER A CA 1
ATOM 2236 C C . SER A 1 282 ? 1.353 -12.844 14.890 1.00 84.12 282 SER A C 1
ATOM 2238 O O . SER A 1 282 ? 2.581 -12.762 14.881 1.00 84.12 282 SER A O 1
ATOM 2240 N N . TYR A 1 283 ? 0.696 -14.005 14.999 1.00 66.25 283 TYR A N 1
ATOM 2241 C CA . TYR A 1 283 ? 1.299 -15.344 15.073 1.00 66.25 283 TYR A CA 1
ATOM 2242 C C . TYR A 1 283 ? 1.140 -16.099 13.745 1.00 66.25 283 TYR A C 1
ATOM 2244 O O . TYR A 1 283 ? 2.049 -16.894 13.425 1.00 66.25 283 TYR A O 1
#

Foldseek 3Di:
DDADPVPRAAWDWDWDADPPPRHIDTDWTAGPPPRDTDGDPDQADPVPRHGPDPDPDPPDDDDDDDDDDDDPDDPCVPPDPDPVCVLVVVVVVVVVVVVVVVVVPDDDPQLVSQLVLLVVLVVVVVVQALVSLQVNLVCLQCVGSHPDRDNVSSLVSLCSSLVSPNLSSLQVVLVCCCPVVVNNVSSLVSLVSSVVVLNLSSQLSNLVSVCVVPVVCLVVSLVSLVVSCVVVDLSSLVSSLVSLVVNLVVLVVVLVVDDDDVVNVVSVVSSVVSVVVSVVSVD

pLDDT: mean 72.72, std 22.35, range [23.95, 98.25]

Secondary structure (DSSP, 8-state):
-PBPTTT--BEEE--EE-TTT--EE---EEETTT--EE--S-SB-TTT--B----------------SS--SS-TT---SS-HHHHHHHHHHHHHHHHHHHTTTT----HHHHHHHHHHHHHHHHHTT-HHHHHHHHHHHHHT-SSSS--HHHHHHHHHHHHHTT-HHHHHHHHHIIIIIS--HHHHHHHHHHHHHTT-HHHHHHHHHHHHHH-GGGHHHHHHHHHHHHTTT-HHHHHHHHHHHHHHHHHHHHHHHH--SHHHHHHHHHHHHHHHHHHHHHT-